Protein AF-A0A950AA45-F1 (afdb_monomer_lite)

Radius of gyration: 22.89 Å; chains: 1; bounding box: 59×58×63 Å

Secondary structure (DSSP, 8-state):
--------THHHHHHHHHHHHHHHHHHHHHHHHHHHHHHHHHHHHHHHHTSTTSHHHHHHHHHHHHHHHHHHHHHHHHHHHHHHTT-GGGGGSHHHHHHHHHHHSHHHHHHHHHHHHHHT-TTPPPPTT-SS---HHHHHHHHHHHHHHHHHHHH-SS--HHHHHHHHHHHH-TTSTTT-TTS-HHHHHHHHHHHHHTTSPPP--

Foldseek 3Di:
DDPPPPDDPPVVVVVVVVVVVVVVVVVVVVVVVVVVVVVVLVVCLVVQVVPPPCNVVSVVVVVVVVVVVVVVVVVVVLVVLLVCLLPPVCCPDPVNVVVLCVLLDLVNLLVLLVLLLVLLDLPDDDDPPPPFDFDSVLSVVCSVLSNVLSVLSNPQNRFRSNLSSLSCCCRPPCPHPRRDPPDDSVSVVVSSVVSVVRSPDDPDD

pLDDT: mean 82.9, std 11.13, range [56.88, 98.0]

Sequence (205 aa):
MSTSTSVPHSVHRGRSHRRAERRLALLTDWRTGALATATVMAGLLPFAIAWRVSYLIAIAASVVIAATLAGSTHVARHRRLATMALSPELVQLPDLAGECRRLQSARTRRGLAAGLRRTADPIQPGRRFDACPILADRVAPIRHELLDLANALERTQAPDPASVALIRELLTSGTSPLYNPNLPADDLHTSLARARAGMTPQPTS

Structure (mmCIF, N/CA/C/O backbone):
data_AF-A0A950AA45-F1
#
_entry.id   AF-A0A950AA45-F1
#
loop_
_atom_site.group_PDB
_atom_site.id
_atom_site.type_symbol
_atom_site.label_atom_id
_atom_site.label_alt_id
_atom_site.label_comp_id
_atom_site.label_asym_id
_atom_site.label_entity_id
_atom_site.label_seq_id
_atom_site.pdbx_PDB_ins_code
_atom_site.Cartn_x
_atom_site.Cartn_y
_atom_site.Cartn_z
_atom_site.occupancy
_atom_site.B_iso_or_equiv
_atom_site.auth_seq_id
_atom_site.auth_comp_id
_atom_site.auth_asym_id
_atom_site.auth_atom_id
_atom_site.pdbx_PDB_model_num
ATOM 1 N N . MET A 1 1 ? -27.460 -36.581 24.372 1.00 59.22 1 MET A N 1
ATOM 2 C CA . MET A 1 1 ? -26.033 -36.910 24.585 1.00 59.22 1 MET A CA 1
ATOM 3 C C . MET A 1 1 ? -25.296 -36.619 23.291 1.00 59.22 1 MET A C 1
ATOM 5 O O . MET A 1 1 ? -25.436 -37.385 22.351 1.00 59.22 1 MET A O 1
ATOM 9 N N . SER A 1 2 ? -24.600 -35.484 23.214 1.00 64.06 2 SER A N 1
ATOM 10 C CA . SER A 1 2 ? -23.849 -35.076 22.020 1.00 64.06 2 SER A CA 1
ATOM 11 C C . SER A 1 2 ? -22.363 -35.295 22.278 1.00 64.06 2 SER A C 1
ATOM 13 O O . SER A 1 2 ? -21.765 -34.621 23.113 1.00 64.06 2 SER A O 1
ATOM 15 N N . THR A 1 3 ? -21.777 -36.276 21.598 1.00 72.38 3 THR A N 1
ATOM 16 C CA . THR A 1 3 ? -20.344 -36.582 21.630 1.00 72.38 3 THR A CA 1
ATOM 17 C C . THR A 1 3 ? -19.568 -35.491 20.899 1.00 72.38 3 THR A C 1
ATOM 19 O O . THR A 1 3 ? -19.457 -35.489 19.673 1.00 72.38 3 THR A O 1
ATOM 22 N N . SER A 1 4 ? -19.046 -34.539 21.670 1.00 71.12 4 SER A N 1
ATOM 23 C CA . SER A 1 4 ? -18.143 -33.500 21.183 1.00 71.12 4 SER A CA 1
ATOM 24 C C . SER A 1 4 ? -16.815 -34.148 20.786 1.00 71.12 4 SER A C 1
ATOM 26 O O . SER A 1 4 ? -16.023 -34.567 21.630 1.00 71.12 4 SER A O 1
ATOM 28 N N . THR A 1 5 ? -16.609 -34.310 19.480 1.00 71.06 5 THR A N 1
ATOM 29 C CA . THR A 1 5 ? -15.410 -34.939 18.921 1.00 71.06 5 THR A CA 1
ATOM 30 C C . THR A 1 5 ? -14.308 -33.886 18.890 1.00 71.06 5 THR A C 1
ATOM 32 O O . THR A 1 5 ? -14.255 -33.046 17.995 1.00 71.06 5 THR A O 1
ATOM 35 N N . SER A 1 6 ? -13.464 -33.892 19.920 1.00 68.75 6 SER A N 1
ATOM 36 C CA . SER A 1 6 ? -12.273 -33.048 20.019 1.00 68.75 6 SER A CA 1
ATOM 37 C C . SER A 1 6 ? -11.307 -33.401 18.885 1.00 68.75 6 SER A C 1
ATOM 39 O O . SER A 1 6 ? -10.652 -34.443 18.903 1.00 68.75 6 SER A O 1
ATOM 41 N N . VAL A 1 7 ? -11.262 -32.557 17.852 1.00 72.06 7 VAL A N 1
ATOM 42 C CA . VAL A 1 7 ? -10.311 -32.704 16.748 1.00 72.06 7 VAL A CA 1
ATOM 43 C C . VAL A 1 7 ? -8.929 -32.265 17.254 1.00 72.06 7 VAL A C 1
ATOM 45 O O . VAL A 1 7 ? -8.781 -31.127 17.705 1.00 72.06 7 VAL A O 1
ATOM 48 N N . PRO A 1 8 ? -7.895 -33.121 17.186 1.00 67.06 8 PRO A N 1
ATOM 49 C CA . PRO A 1 8 ? -6.583 -32.818 17.748 1.00 67.06 8 PRO A CA 1
ATOM 50 C C . PRO A 1 8 ? -5.900 -31.664 16.994 1.00 67.06 8 PRO A C 1
ATOM 52 O O . PRO A 1 8 ? -5.435 -31.811 15.861 1.00 67.06 8 PRO A O 1
ATOM 55 N N . HIS A 1 9 ? -5.787 -30.508 17.656 1.00 64.25 9 HIS A N 1
ATOM 56 C CA . HIS A 1 9 ? -5.147 -29.288 17.139 1.00 64.25 9 HIS A CA 1
ATOM 57 C C . HIS A 1 9 ? -3.663 -29.450 16.747 1.00 64.25 9 HIS A C 1
ATOM 59 O O . HIS A 1 9 ? -3.117 -28.608 16.029 1.00 64.25 9 HIS A O 1
ATOM 65 N N . SER A 1 10 ? -2.999 -30.533 17.156 1.00 68.19 10 SER A N 1
ATOM 66 C CA . SER A 1 10 ? -1.591 -30.803 16.837 1.00 68.19 10 SER A CA 1
ATOM 67 C C . SER A 1 10 ? -1.346 -31.091 15.349 1.00 68.19 10 SER A C 1
ATOM 69 O O . SER A 1 10 ? -0.287 -30.749 14.821 1.00 68.19 10 SER A O 1
ATOM 71 N N . VAL A 1 11 ? -2.334 -31.640 14.632 1.00 70.56 11 VAL A N 1
ATOM 72 C CA . VAL A 1 11 ? -2.177 -32.023 13.216 1.00 70.56 11 VAL A CA 1
ATOM 73 C C . VAL A 1 11 ? -2.133 -30.801 12.287 1.00 70.56 11 VAL A C 1
ATOM 75 O O . VAL A 1 11 ? -1.523 -30.857 11.216 1.00 70.56 11 VAL A O 1
ATOM 78 N N . HIS A 1 12 ? -2.731 -29.670 12.682 1.00 67.50 12 HIS A N 1
ATOM 79 C CA . HIS A 1 12 ? -2.786 -28.479 11.828 1.00 67.50 12 HIS A CA 1
ATOM 80 C C . HIS A 1 12 ? -1.457 -27.702 11.803 1.00 67.50 12 HIS A C 1
ATOM 82 O O . HIS A 1 12 ? -1.014 -27.304 10.724 1.00 67.50 12 HIS A O 1
ATOM 88 N N . ARG A 1 13 ? -0.755 -27.595 12.945 1.00 70.62 13 ARG A N 1
ATOM 89 C CA . ARG A 1 13 ? 0.555 -26.910 13.038 1.00 70.62 13 ARG A CA 1
ATOM 90 C C . ARG A 1 13 ? 1.638 -27.560 12.174 1.00 70.62 13 ARG A C 1
ATOM 92 O O . ARG A 1 13 ? 2.435 -26.869 11.549 1.00 70.62 13 ARG A O 1
ATOM 99 N N . GLY A 1 14 ? 1.650 -28.891 12.075 1.00 75.75 14 GLY A N 1
ATOM 100 C CA . GLY A 1 14 ? 2.641 -29.592 11.249 1.00 75.75 14 GLY A CA 1
ATOM 101 C C . GLY A 1 14 ? 2.490 -29.317 9.747 1.00 75.75 14 GLY A C 1
ATOM 102 O O . GLY A 1 14 ? 3.471 -29.332 9.002 1.00 75.75 14 GLY A O 1
ATOM 103 N N . ARG A 1 15 ? 1.265 -29.039 9.276 1.00 78.88 15 ARG A N 1
ATOM 104 C CA . ARG A 1 15 ? 0.997 -28.775 7.853 1.00 78.88 15 ARG A CA 1
ATOM 105 C C . ARG A 1 15 ? 1.362 -27.351 7.442 1.00 78.88 15 ARG A C 1
ATOM 107 O O . ARG A 1 15 ? 1.808 -27.169 6.308 1.00 78.88 15 ARG A O 1
ATOM 114 N N . SER A 1 16 ? 1.182 -26.363 8.320 1.00 74.25 16 SER A N 1
ATOM 115 C CA . SER A 1 16 ? 1.551 -24.976 8.021 1.00 74.25 16 SER A CA 1
ATOM 116 C C . SER A 1 16 ? 3.068 -24.797 7.976 1.00 74.25 16 SER A C 1
ATOM 118 O O . SER A 1 16 ? 3.582 -24.234 7.007 1.00 74.25 16 SER A O 1
ATOM 120 N N . HIS A 1 17 ? 3.797 -25.428 8.903 1.00 75.81 17 HIS A N 1
ATOM 121 C CA . HIS A 1 17 ? 5.259 -25.406 8.903 1.00 75.81 17 HIS A CA 1
ATOM 122 C C . HIS A 1 17 ? 5.861 -26.006 7.619 1.00 75.81 17 HIS A C 1
ATOM 124 O O . HIS A 1 17 ? 6.614 -25.334 6.917 1.00 75.81 17 HIS A O 1
ATOM 130 N N . ARG A 1 18 ? 5.414 -27.203 7.203 1.00 78.69 18 ARG A N 1
ATOM 131 C CA . ARG A 1 18 ? 5.871 -27.832 5.944 1.00 78.69 18 ARG A CA 1
ATOM 132 C C . ARG A 1 18 ? 5.531 -27.009 4.694 1.00 78.69 18 ARG A C 1
ATOM 134 O O . ARG A 1 18 ? 6.249 -27.068 3.697 1.00 78.69 18 ARG A O 1
ATOM 141 N N . ARG A 1 19 ? 4.427 -26.248 4.702 1.00 78.38 19 ARG A N 1
ATOM 142 C CA . ARG A 1 19 ? 4.083 -25.329 3.598 1.00 78.38 19 ARG A CA 1
ATOM 143 C C . ARG A 1 19 ? 4.994 -24.102 3.578 1.00 78.38 19 ARG A C 1
ATOM 145 O O . ARG A 1 19 ? 5.358 -23.662 2.487 1.00 78.38 19 ARG A O 1
ATOM 152 N N . ALA A 1 20 ? 5.361 -23.569 4.741 1.00 73.19 20 ALA A N 1
ATOM 153 C CA . ALA A 1 20 ? 6.312 -22.467 4.852 1.00 73.19 20 ALA A CA 1
ATOM 154 C C . ALA A 1 20 ? 7.711 -22.888 4.371 1.00 73.19 20 ALA A C 1
ATOM 156 O O . ALA A 1 20 ? 8.299 -22.191 3.546 1.00 73.19 20 ALA A O 1
ATOM 157 N N . GLU A 1 21 ? 8.185 -24.071 4.775 1.00 79.25 21 GLU A N 1
ATOM 158 C CA . GLU A 1 21 ? 9.461 -24.643 4.317 1.00 79.25 21 GLU A CA 1
ATOM 159 C C . GLU A 1 21 ? 9.490 -24.848 2.799 1.00 79.25 21 GLU A C 1
ATOM 161 O O . GLU A 1 21 ? 10.420 -24.400 2.133 1.00 79.25 21 GLU A O 1
ATOM 166 N N . ARG A 1 22 ? 8.434 -25.433 2.211 1.00 78.62 22 ARG A N 1
ATOM 167 C CA . ARG A 1 22 ? 8.338 -25.586 0.746 1.00 78.62 22 ARG A CA 1
ATOM 168 C C . ARG A 1 22 ? 8.353 -24.246 0.015 1.00 78.62 22 ARG A C 1
ATOM 170 O O . ARG A 1 22 ? 8.943 -24.140 -1.055 1.00 78.62 22 ARG A O 1
ATOM 177 N N . ARG A 1 23 ? 7.720 -23.209 0.573 1.00 75.00 23 ARG A N 1
ATOM 178 C CA . ARG A 1 23 ? 7.757 -21.859 -0.012 1.00 75.00 23 ARG A CA 1
ATOM 179 C C . ARG A 1 23 ? 9.146 -21.227 0.089 1.00 75.00 23 ARG A C 1
ATOM 181 O O . ARG A 1 23 ? 9.557 -20.565 -0.858 1.00 75.00 23 ARG A O 1
ATOM 188 N N . LEU A 1 24 ? 9.871 -21.448 1.186 1.00 75.38 24 LEU A N 1
ATOM 189 C CA . LEU A 1 24 ? 11.263 -21.008 1.334 1.00 75.38 24 LEU A CA 1
ATOM 190 C C . LEU A 1 24 ? 12.205 -21.739 0.366 1.00 75.38 24 LEU A C 1
ATOM 192 O O . LEU A 1 24 ? 13.051 -21.089 -0.251 1.00 75.38 24 LEU A O 1
ATOM 196 N N . ALA A 1 25 ? 12.008 -23.044 0.161 1.00 75.44 25 ALA A N 1
ATOM 197 C CA . ALA A 1 25 ? 12.748 -23.833 -0.826 1.00 75.44 25 ALA A CA 1
ATOM 198 C C . ALA A 1 25 ? 12.525 -23.307 -2.259 1.00 75.44 25 ALA A C 1
ATOM 200 O O . ALA A 1 25 ? 13.474 -23.034 -2.984 1.0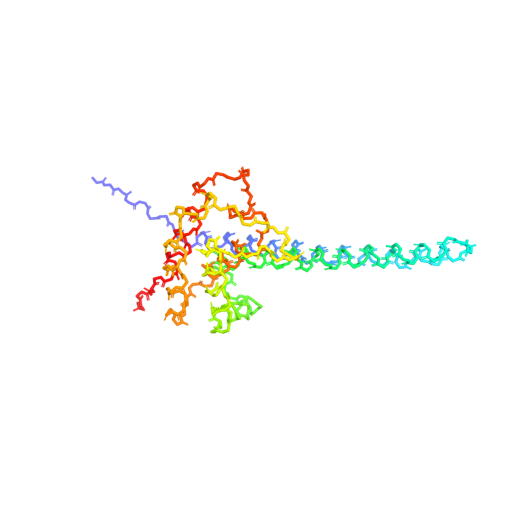0 75.44 25 ALA A O 1
ATOM 201 N N . LEU A 1 26 ? 11.274 -23.018 -2.637 1.00 73.62 26 LEU A N 1
ATOM 202 C CA . LEU A 1 26 ? 10.969 -22.435 -3.952 1.00 73.62 26 LEU A CA 1
ATOM 203 C C . LEU A 1 26 ? 11.589 -21.041 -4.156 1.00 73.62 26 LEU A C 1
ATOM 205 O O . LEU A 1 26 ? 11.944 -20.671 -5.273 1.00 73.62 26 LEU A O 1
ATOM 209 N N . LEU A 1 27 ? 11.721 -20.240 -3.094 1.00 70.69 27 LEU A N 1
ATOM 210 C CA . LEU A 1 27 ? 12.366 -18.923 -3.170 1.00 70.69 27 LEU A CA 1
ATOM 211 C C . LEU A 1 27 ? 13.886 -19.017 -3.313 1.00 70.69 27 LEU A C 1
ATOM 213 O O . LEU A 1 27 ? 14.491 -18.151 -3.947 1.00 70.69 27 LEU A O 1
ATOM 217 N N . THR A 1 28 ? 14.498 -20.035 -2.711 1.00 73.50 28 THR A N 1
ATOM 218 C CA . THR A 1 28 ? 15.939 -20.281 -2.828 1.00 73.50 28 THR A CA 1
ATOM 219 C C . THR A 1 28 ? 16.287 -20.830 -4.209 1.00 73.50 28 THR A C 1
ATOM 221 O O . THR A 1 28 ? 17.196 -20.284 -4.836 1.00 73.50 28 THR A O 1
ATOM 224 N N . ASP A 1 29 ? 15.482 -21.750 -4.749 1.00 75.56 29 ASP A N 1
ATOM 225 C CA . ASP A 1 29 ? 15.606 -22.237 -6.134 1.00 75.56 29 ASP A CA 1
ATOM 226 C C . ASP A 1 29 ? 15.441 -21.126 -7.180 1.00 75.56 29 ASP A C 1
ATOM 228 O O . ASP A 1 29 ? 16.102 -21.105 -8.219 1.00 75.56 29 ASP A O 1
ATOM 232 N N . TRP A 1 30 ? 14.591 -20.135 -6.910 1.00 74.69 30 TRP A N 1
ATOM 233 C CA . TRP A 1 30 ? 14.436 -19.015 -7.836 1.00 74.69 30 TRP A CA 1
ATOM 234 C C . TRP A 1 30 ? 15.660 -18.080 -7.844 1.00 74.69 30 TRP A C 1
ATOM 236 O O . TRP A 1 30 ? 15.994 -17.507 -8.883 1.00 74.69 30 TRP A O 1
ATOM 246 N N . ARG A 1 31 ? 16.380 -17.944 -6.716 1.00 69.31 31 ARG A N 1
ATOM 247 C CA . ARG A 1 31 ? 17.642 -17.174 -6.663 1.00 69.31 31 ARG A CA 1
ATOM 248 C C . ARG A 1 31 ? 18.771 -17.878 -7.411 1.00 69.31 31 ARG A C 1
ATOM 250 O O . ARG A 1 31 ? 19.542 -17.196 -8.083 1.00 69.31 31 ARG A O 1
ATOM 257 N N . THR A 1 32 ? 18.869 -19.203 -7.316 1.00 74.31 32 THR A N 1
ATOM 258 C CA . THR A 1 32 ? 19.865 -19.979 -8.073 1.00 74.31 32 THR A CA 1
ATOM 259 C C . THR A 1 32 ? 19.559 -19.955 -9.568 1.00 74.31 32 THR A C 1
ATOM 261 O O . THR A 1 32 ? 20.471 -19.725 -10.360 1.00 74.31 32 THR A O 1
ATOM 264 N N . GLY A 1 33 ? 18.281 -20.045 -9.954 1.00 70.75 33 GLY A N 1
ATOM 265 C CA . GLY A 1 33 ? 17.844 -19.851 -11.340 1.00 70.75 33 GLY A CA 1
ATOM 266 C C . GLY A 1 33 ? 18.225 -18.477 -11.906 1.00 70.75 33 GLY A C 1
ATOM 267 O O . GLY A 1 33 ? 18.801 -18.397 -12.988 1.00 70.75 33 GLY A O 1
ATOM 268 N N . ALA A 1 34 ? 17.994 -17.397 -11.147 1.00 71.12 34 ALA A N 1
ATOM 269 C CA . ALA A 1 34 ? 18.352 -16.039 -11.567 1.00 71.12 34 ALA A CA 1
ATOM 270 C C . ALA A 1 34 ? 19.873 -15.853 -11.755 1.00 71.12 34 ALA A C 1
ATOM 272 O O . ALA A 1 34 ? 20.302 -15.248 -12.743 1.00 71.12 34 ALA A O 1
ATOM 273 N N . LEU A 1 35 ? 20.688 -16.411 -10.849 1.00 74.69 35 LEU A N 1
ATOM 274 C CA . LEU A 1 35 ? 22.151 -16.397 -10.962 1.00 74.69 35 LEU A CA 1
ATOM 275 C C . LEU A 1 35 ? 22.635 -17.200 -12.173 1.00 74.69 35 LEU A C 1
ATOM 277 O O . LEU A 1 35 ? 23.514 -16.732 -12.895 1.00 74.69 35 LEU A O 1
ATOM 281 N N . ALA A 1 36 ? 22.027 -18.353 -12.455 1.00 73.88 36 ALA A N 1
ATOM 282 C CA . ALA A 1 36 ? 22.345 -19.137 -13.644 1.00 73.88 36 ALA A CA 1
ATOM 283 C C . ALA A 1 36 ? 22.108 -18.322 -14.929 1.00 73.88 36 ALA A C 1
ATOM 285 O O . ALA A 1 36 ? 23.019 -18.197 -15.747 1.00 73.88 36 ALA A O 1
ATOM 286 N N . THR A 1 37 ? 20.951 -17.662 -15.070 1.00 74.94 37 THR A N 1
ATOM 287 C CA . THR A 1 37 ? 20.679 -16.778 -16.223 1.00 74.94 37 THR A CA 1
ATOM 288 C C . THR A 1 37 ? 21.641 -15.596 -16.322 1.00 74.94 37 THR A C 1
ATOM 290 O O . THR A 1 37 ? 22.072 -15.264 -17.423 1.00 74.94 37 THR A O 1
ATOM 293 N N . ALA A 1 38 ? 22.028 -14.980 -15.201 1.00 78.06 38 ALA A N 1
ATOM 294 C CA . ALA A 1 38 ? 23.009 -13.894 -15.206 1.00 78.06 38 ALA A CA 1
ATOM 295 C C . ALA A 1 38 ? 24.390 -14.372 -15.681 1.00 78.06 38 ALA A C 1
ATOM 297 O O . ALA A 1 38 ? 25.063 -13.674 -16.437 1.00 78.06 38 ALA A O 1
ATOM 298 N N . THR A 1 39 ? 24.777 -15.592 -15.300 1.00 76.44 39 THR A N 1
ATOM 299 C CA . THR A 1 39 ? 26.048 -16.210 -15.701 1.00 76.44 39 THR A CA 1
ATOM 300 C C . THR A 1 39 ? 26.055 -16.535 -17.198 1.00 76.44 39 THR A C 1
ATOM 302 O O . THR A 1 39 ? 27.028 -16.239 -17.888 1.00 76.44 39 THR A O 1
ATOM 305 N N . VAL A 1 40 ? 24.942 -17.057 -17.729 1.00 77.06 40 VAL A N 1
ATOM 306 C CA . VAL A 1 40 ? 24.772 -17.307 -19.172 1.00 77.06 40 VAL A CA 1
ATOM 307 C C . VAL A 1 40 ? 24.832 -16.000 -19.970 1.00 77.06 40 VAL A C 1
ATOM 309 O O . VAL A 1 40 ? 25.540 -15.927 -20.971 1.00 77.06 40 VAL A O 1
ATOM 312 N N . MET A 1 41 ? 24.158 -14.940 -19.513 1.00 75.50 41 MET A N 1
ATOM 313 C CA . MET A 1 41 ? 24.187 -13.637 -20.194 1.00 75.50 41 MET A CA 1
ATOM 314 C C . MET A 1 41 ? 25.580 -12.995 -20.158 1.00 75.50 41 MET A C 1
ATOM 316 O O . MET A 1 41 ? 26.017 -12.427 -21.157 1.00 75.50 41 MET A O 1
ATOM 320 N N . ALA A 1 42 ? 26.312 -13.140 -19.049 1.00 77.81 42 ALA A N 1
ATOM 321 C CA . ALA A 1 42 ? 27.705 -12.704 -18.957 1.00 77.81 42 ALA A CA 1
ATOM 322 C C . ALA A 1 42 ? 28.626 -13.488 -19.914 1.00 77.81 42 ALA A C 1
ATOM 324 O O . ALA A 1 42 ? 29.536 -12.905 -20.501 1.00 77.81 42 ALA A O 1
ATOM 325 N N . GLY A 1 43 ? 28.356 -14.781 -20.131 1.00 73.81 43 GLY A N 1
ATOM 326 C CA . GLY A 1 43 ? 29.081 -15.618 -21.093 1.00 73.81 43 GLY A CA 1
ATOM 327 C C . GLY A 1 43 ? 28.816 -15.275 -22.564 1.00 73.81 43 GLY A C 1
ATOM 328 O O . GLY A 1 43 ? 29.672 -15.529 -23.407 1.00 73.81 43 GLY A O 1
ATOM 329 N N . LEU A 1 44 ? 27.672 -14.660 -22.885 1.00 70.81 44 LEU A N 1
ATOM 330 C CA . LEU A 1 44 ? 27.328 -14.222 -24.248 1.00 70.81 44 LEU A CA 1
ATOM 331 C C . LEU A 1 44 ? 27.935 -12.860 -24.624 1.00 70.81 44 LEU A C 1
ATOM 333 O O . LEU A 1 44 ? 28.073 -12.555 -25.810 1.00 70.81 44 LEU A O 1
ATOM 337 N N . LEU A 1 45 ? 28.345 -12.060 -23.633 1.00 65.25 45 LEU A N 1
ATOM 338 C CA . LEU A 1 45 ? 28.998 -10.762 -23.826 1.00 65.25 45 LEU A CA 1
ATOM 339 C C . LEU A 1 45 ? 30.202 -10.807 -24.798 1.00 65.25 45 LEU A C 1
ATOM 341 O O . LEU A 1 45 ? 30.247 -9.966 -25.695 1.00 65.25 45 LEU A O 1
ATOM 345 N N . PRO A 1 46 ? 31.142 -11.776 -24.712 1.00 64.31 46 PRO A N 1
ATOM 346 C CA . PRO A 1 46 ? 32.267 -11.865 -25.646 1.00 64.31 46 PRO A CA 1
ATOM 347 C C . PRO A 1 46 ? 31.877 -12.199 -27.092 1.00 64.31 46 PRO A C 1
ATOM 349 O O . PRO A 1 46 ? 32.588 -11.799 -28.010 1.00 64.31 46 PRO A O 1
ATOM 352 N N . PHE A 1 47 ? 30.737 -12.854 -27.332 1.00 62.59 47 PHE A N 1
ATOM 353 C CA . PHE A 1 47 ? 30.265 -13.140 -28.695 1.00 62.59 47 PHE A CA 1
ATOM 354 C C . PHE A 1 47 ? 29.767 -11.867 -29.406 1.00 62.59 47 PHE A C 1
ATOM 356 O O . PHE A 1 47 ? 29.920 -11.719 -30.616 1.00 62.59 47 PHE A O 1
ATOM 363 N N . ALA A 1 48 ? 29.260 -10.892 -28.644 1.00 59.72 48 ALA A N 1
ATOM 364 C CA . ALA A 1 48 ? 28.879 -9.576 -29.156 1.00 59.72 48 ALA A CA 1
ATOM 365 C C . ALA A 1 48 ? 30.090 -8.670 -29.477 1.00 59.72 48 ALA A C 1
ATOM 367 O O . ALA A 1 48 ? 29.971 -7.758 -30.296 1.00 59.72 48 ALA A O 1
ATOM 368 N N . ILE A 1 49 ? 31.266 -8.932 -28.883 1.00 56.88 49 ILE A N 1
ATOM 369 C CA . ILE A 1 49 ? 32.514 -8.170 -29.113 1.00 56.88 49 ILE A CA 1
ATOM 370 C C . ILE A 1 49 ? 33.034 -8.350 -30.551 1.00 56.88 49 ILE A C 1
ATOM 372 O O . ILE A 1 49 ? 33.704 -7.463 -31.082 1.00 56.88 49 ILE A O 1
ATOM 376 N N . ALA A 1 50 ? 32.680 -9.449 -31.223 1.00 65.69 50 ALA A N 1
ATOM 377 C CA . ALA A 1 50 ? 33.106 -9.721 -32.594 1.00 65.69 50 ALA A CA 1
ATOM 378 C C . ALA A 1 50 ? 32.487 -8.774 -33.655 1.00 65.69 50 ALA A C 1
ATOM 380 O O . ALA A 1 50 ? 33.020 -8.689 -34.759 1.00 65.69 50 ALA A O 1
ATOM 381 N N . TRP A 1 51 ? 31.420 -8.014 -33.343 1.00 66.81 51 TRP A N 1
ATOM 382 C CA . TRP A 1 51 ? 30.712 -7.138 -34.301 1.00 66.81 51 TRP A CA 1
ATOM 383 C C . TRP A 1 51 ? 30.704 -5.657 -33.848 1.00 66.81 51 TRP A C 1
ATOM 385 O O . TRP A 1 51 ? 29.871 -5.215 -33.057 1.00 66.81 51 TRP A O 1
ATOM 395 N N . ARG A 1 52 ? 31.655 -4.859 -34.360 1.00 65.81 52 ARG A N 1
ATOM 396 C CA . ARG A 1 52 ? 32.094 -3.560 -33.789 1.00 65.81 52 ARG A CA 1
ATOM 397 C C . ARG A 1 52 ? 31.070 -2.412 -33.691 1.00 65.81 52 ARG A C 1
ATOM 399 O O . ARG A 1 52 ? 31.272 -1.537 -32.856 1.00 65.81 52 ARG A O 1
ATOM 406 N N . VAL A 1 53 ? 29.994 -2.376 -34.481 1.00 61.75 53 VAL A N 1
ATOM 407 C CA . VAL A 1 53 ? 28.989 -1.281 -34.414 1.00 61.75 53 VAL A CA 1
ATOM 408 C C . VAL A 1 53 ? 27.817 -1.627 -33.479 1.00 61.75 53 VAL A C 1
ATOM 410 O O . VAL A 1 53 ? 27.192 -0.742 -32.901 1.00 61.75 53 VAL A O 1
ATOM 413 N N . SER A 1 54 ? 27.591 -2.915 -33.214 1.00 63.44 54 SER A N 1
ATOM 414 C CA . SER A 1 54 ? 26.531 -3.405 -32.321 1.00 63.44 54 SER A CA 1
ATOM 415 C C . SER A 1 54 ? 26.909 -3.362 -30.832 1.00 63.44 54 SER A C 1
ATOM 417 O O . SER A 1 54 ? 26.063 -3.604 -29.974 1.00 63.44 54 SER A O 1
ATOM 419 N N . TYR A 1 55 ? 28.164 -3.038 -30.504 1.00 71.62 55 TYR A N 1
ATOM 420 C CA . TYR A 1 55 ? 28.719 -3.165 -29.151 1.00 71.62 55 TYR A CA 1
ATOM 421 C C . TYR A 1 55 ? 28.119 -2.179 -28.138 1.00 71.62 55 TYR A C 1
ATOM 423 O O . TYR A 1 55 ? 27.678 -2.589 -27.065 1.00 71.62 55 TYR A O 1
ATOM 431 N N . LEU A 1 56 ? 28.045 -0.885 -28.475 1.00 76.50 56 LEU A N 1
ATOM 432 C CA . LEU A 1 56 ? 27.497 0.121 -27.553 1.00 76.50 56 LEU A CA 1
ATOM 433 C C . LEU A 1 56 ? 25.997 -0.085 -27.313 1.00 76.50 56 LEU A C 1
ATOM 435 O O . LEU A 1 56 ? 25.529 0.071 -26.187 1.00 76.50 56 LEU A O 1
ATOM 439 N N . ILE A 1 57 ? 25.261 -0.502 -28.349 1.00 77.62 57 ILE A N 1
ATOM 440 C CA . ILE A 1 57 ? 23.830 -0.813 -28.247 1.00 77.62 57 ILE A CA 1
ATOM 441 C C . ILE A 1 57 ? 23.624 -2.062 -27.381 1.00 77.62 57 ILE A C 1
ATOM 443 O O . ILE A 1 57 ? 22.766 -2.049 -26.501 1.00 77.62 57 ILE A O 1
ATOM 447 N N . ALA A 1 58 ? 24.433 -3.110 -27.564 1.00 77.81 58 ALA A N 1
ATOM 448 C CA . ALA A 1 58 ? 24.349 -4.328 -26.759 1.00 77.81 58 ALA A CA 1
ATOM 449 C C . ALA A 1 58 ? 24.678 -4.074 -25.275 1.00 77.81 58 ALA A C 1
ATOM 451 O O . ALA A 1 58 ? 23.967 -4.561 -24.392 1.00 77.81 58 ALA A O 1
ATOM 452 N N . ILE A 1 59 ? 25.703 -3.267 -24.978 1.00 81.62 59 ILE A N 1
ATOM 453 C CA . ILE A 1 59 ? 26.028 -2.879 -23.597 1.00 81.62 59 ILE A CA 1
ATOM 454 C C . ILE A 1 59 ? 24.901 -2.058 -22.983 1.00 81.62 59 ILE A C 1
ATOM 456 O O . ILE A 1 59 ? 24.425 -2.401 -21.904 1.00 81.62 59 ILE A O 1
ATOM 460 N N . ALA A 1 60 ? 24.426 -1.016 -23.667 1.00 79.56 60 ALA A N 1
ATOM 461 C CA . ALA A 1 60 ? 23.328 -0.205 -23.154 1.00 79.56 60 ALA A CA 1
ATOM 462 C C . ALA A 1 60 ? 22.074 -1.060 -22.892 1.00 79.56 60 ALA A C 1
ATOM 464 O O . ALA A 1 60 ? 21.489 -0.981 -21.812 1.00 79.56 60 ALA A O 1
ATOM 465 N N . ALA A 1 61 ? 21.711 -1.942 -23.829 1.00 81.94 61 ALA A N 1
ATOM 466 C CA . ALA A 1 61 ? 20.572 -2.844 -23.685 1.00 81.94 61 ALA A CA 1
ATOM 467 C C . ALA A 1 61 ? 20.743 -3.812 -22.502 1.00 81.94 61 ALA A C 1
ATOM 469 O O . ALA A 1 61 ? 19.835 -3.939 -21.683 1.00 81.94 61 ALA A O 1
ATOM 470 N N . SER A 1 62 ? 21.905 -4.460 -22.364 1.00 83.12 62 SER A N 1
ATOM 471 C CA . SER A 1 62 ? 22.175 -5.383 -21.249 1.00 83.12 62 SER A CA 1
ATOM 472 C C . SER A 1 62 ? 22.151 -4.695 -19.885 1.00 83.12 62 SER A C 1
ATOM 474 O O . SER A 1 62 ? 21.582 -5.247 -18.944 1.00 83.12 62 SER A O 1
ATOM 476 N N . VAL A 1 63 ? 22.679 -3.472 -19.773 1.00 84.31 63 VAL A N 1
ATOM 477 C CA . VAL A 1 63 ? 22.621 -2.680 -18.534 1.00 84.31 63 VAL A CA 1
ATOM 478 C C . VAL A 1 63 ? 21.176 -2.324 -18.189 1.00 84.31 63 VAL A C 1
ATOM 480 O O . VAL A 1 63 ? 20.767 -2.484 -17.039 1.00 84.31 63 VAL A O 1
ATOM 483 N N . VAL A 1 64 ? 20.375 -1.905 -19.172 1.00 79.69 64 VAL A N 1
ATOM 484 C CA . VAL A 1 64 ? 18.946 -1.611 -18.971 1.00 79.69 64 VAL A CA 1
ATOM 485 C C . VAL A 1 64 ? 18.181 -2.869 -18.545 1.00 79.69 64 VAL A C 1
ATOM 487 O O . VAL A 1 64 ? 17.398 -2.824 -17.594 1.00 79.69 64 VAL A O 1
ATOM 490 N N . ILE A 1 65 ? 18.434 -4.013 -19.183 1.00 85.00 65 ILE A N 1
ATOM 491 C CA . ILE A 1 65 ? 17.815 -5.299 -18.828 1.00 85.00 65 ILE A CA 1
ATOM 492 C C . ILE A 1 65 ? 18.223 -5.727 -17.409 1.00 85.00 65 ILE A C 1
ATOM 494 O O . ILE A 1 65 ? 17.374 -6.103 -16.602 1.00 85.00 65 ILE A O 1
ATOM 498 N N . ALA A 1 66 ? 19.504 -5.613 -17.055 1.00 83.25 66 ALA A N 1
ATOM 499 C CA . ALA A 1 66 ? 19.987 -5.941 -15.718 1.00 83.25 66 ALA A CA 1
ATOM 500 C C . ALA A 1 66 ? 19.375 -5.023 -14.647 1.00 83.25 66 ALA A C 1
ATOM 502 O O . ALA A 1 66 ? 18.916 -5.506 -13.612 1.00 83.25 66 ALA A O 1
ATOM 503 N N . ALA A 1 67 ? 19.303 -3.714 -14.905 1.00 75.69 67 ALA A N 1
ATOM 504 C CA . ALA A 1 67 ? 18.711 -2.743 -13.989 1.00 75.69 67 ALA A CA 1
ATOM 505 C C . ALA A 1 67 ? 17.202 -2.967 -13.803 1.00 75.69 67 ALA A C 1
ATOM 507 O O . ALA A 1 67 ? 16.700 -2.903 -12.680 1.00 75.69 67 ALA A O 1
ATOM 508 N N . THR A 1 68 ? 16.475 -3.286 -14.876 1.00 77.81 68 THR A N 1
ATOM 509 C CA . THR A 1 68 ? 15.036 -3.596 -14.809 1.00 77.81 68 THR A CA 1
ATOM 510 C C . THR A 1 68 ? 14.762 -4.914 -14.081 1.00 77.81 68 THR A C 1
ATOM 512 O O . THR A 1 68 ? 13.837 -4.984 -13.268 1.00 77.81 68 THR A O 1
ATOM 515 N N . LEU A 1 69 ? 15.591 -5.945 -14.268 1.00 83.44 69 LEU A N 1
ATOM 516 C CA . LEU A 1 69 ? 15.518 -7.196 -13.502 1.00 83.44 69 LEU A CA 1
ATOM 517 C C . LEU A 1 69 ? 15.864 -6.989 -12.021 1.00 83.44 69 LEU A C 1
ATOM 519 O O . LEU A 1 69 ? 15.129 -7.434 -11.138 1.00 83.44 69 LEU A O 1
ATOM 523 N N . ALA A 1 70 ? 16.938 -6.264 -11.715 1.00 78.62 70 ALA A N 1
ATOM 524 C CA . ALA A 1 70 ? 17.311 -5.945 -10.338 1.00 78.62 70 ALA A CA 1
ATOM 525 C C . ALA A 1 70 ? 16.218 -5.113 -9.641 1.00 78.62 70 ALA A C 1
ATOM 527 O O . ALA A 1 70 ? 15.813 -5.418 -8.519 1.00 78.62 70 ALA A O 1
ATOM 528 N N . GLY A 1 71 ? 15.671 -4.112 -10.335 1.00 74.25 71 GLY A N 1
ATOM 529 C CA . GLY A 1 71 ? 14.565 -3.296 -9.841 1.00 74.25 71 GLY A CA 1
ATOM 530 C C . GLY A 1 71 ? 13.294 -4.113 -9.611 1.00 74.25 71 GLY A C 1
ATOM 531 O O . GLY A 1 71 ? 12.709 -4.062 -8.529 1.00 74.25 71 GLY A O 1
ATOM 532 N N . SER A 1 72 ? 12.885 -4.926 -10.587 1.00 76.44 72 SER A N 1
ATOM 533 C CA . SER A 1 72 ? 11.672 -5.747 -10.480 1.00 76.44 72 SER A CA 1
ATOM 534 C C . SER A 1 72 ? 11.781 -6.815 -9.393 1.00 76.44 72 SER A C 1
ATOM 536 O O . SER A 1 72 ? 1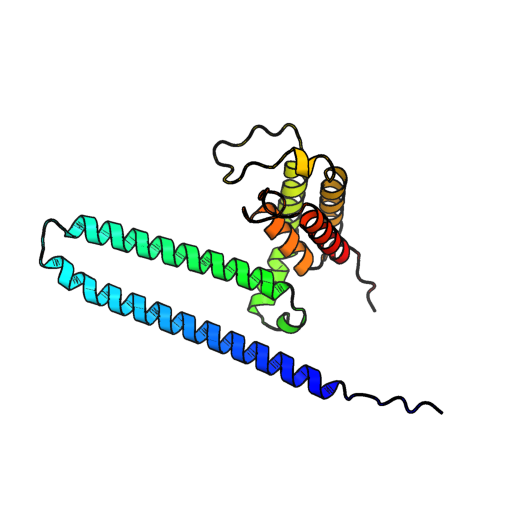0.831 -6.997 -8.633 1.00 76.44 72 SER A O 1
ATOM 538 N N . THR A 1 73 ? 12.936 -7.468 -9.235 1.00 79.88 73 THR A N 1
ATOM 539 C CA . THR A 1 73 ? 13.163 -8.435 -8.148 1.00 79.88 73 THR A CA 1
ATOM 540 C C . THR A 1 73 ? 13.166 -7.763 -6.781 1.00 79.88 73 THR A C 1
ATOM 542 O O . THR A 1 73 ? 12.607 -8.313 -5.828 1.00 79.88 73 THR A O 1
ATOM 545 N N . HIS A 1 74 ? 13.716 -6.552 -6.676 1.00 75.25 74 HIS A N 1
ATOM 546 C CA . HIS A 1 74 ? 13.681 -5.783 -5.439 1.00 75.25 74 HIS A CA 1
ATOM 547 C C . HIS A 1 74 ? 12.246 -5.389 -5.053 1.00 75.25 74 HIS A C 1
ATOM 549 O O . HIS A 1 74 ? 11.836 -5.599 -3.907 1.00 75.25 74 HIS A O 1
ATOM 555 N N . VAL A 1 75 ? 11.448 -4.918 -6.017 1.00 74.06 75 VAL A N 1
ATOM 556 C CA . VAL A 1 75 ? 10.027 -4.585 -5.818 1.00 74.06 75 VAL A CA 1
ATOM 557 C C . VAL A 1 75 ? 9.202 -5.834 -5.498 1.00 74.06 75 VAL A C 1
ATOM 559 O O . VAL A 1 75 ? 8.415 -5.827 -4.550 1.00 74.06 75 VAL A O 1
ATOM 562 N N . ALA A 1 76 ? 9.405 -6.934 -6.227 1.00 75.75 76 ALA A N 1
ATOM 563 C CA . ALA A 1 76 ? 8.710 -8.198 -5.994 1.00 75.75 76 ALA A CA 1
ATOM 564 C C . ALA A 1 76 ? 9.036 -8.777 -4.612 1.00 75.75 76 ALA A C 1
ATOM 566 O O . ALA A 1 76 ? 8.139 -9.263 -3.920 1.00 75.75 76 ALA A O 1
ATOM 567 N N . ARG A 1 77 ? 10.298 -8.676 -4.171 1.00 77.19 77 ARG A N 1
ATOM 568 C CA . ARG A 1 77 ? 10.713 -9.053 -2.815 1.00 77.19 77 ARG A CA 1
ATOM 569 C C . ARG A 1 77 ? 10.000 -8.198 -1.775 1.00 77.19 77 ARG A C 1
ATOM 571 O O . ARG A 1 77 ? 9.464 -8.755 -0.824 1.00 77.19 77 ARG A O 1
ATOM 578 N N . HIS A 1 78 ? 9.948 -6.881 -1.961 1.00 73.31 78 HIS A N 1
ATOM 579 C CA . HIS A 1 78 ? 9.241 -5.995 -1.036 1.00 73.31 78 HIS A CA 1
ATOM 580 C C . HIS A 1 78 ? 7.748 -6.307 -0.945 1.00 73.31 78 HIS A C 1
ATOM 582 O O . HIS A 1 78 ? 7.223 -6.384 0.164 1.00 73.31 78 HIS A O 1
ATOM 588 N N . ARG A 1 79 ? 7.087 -6.559 -2.081 1.00 75.81 79 ARG A N 1
ATOM 589 C CA . ARG A 1 79 ? 5.677 -6.973 -2.105 1.00 75.81 79 ARG A CA 1
ATOM 590 C C . ARG A 1 79 ? 5.472 -8.300 -1.382 1.00 75.81 79 ARG A C 1
ATOM 592 O O . ARG A 1 79 ? 4.633 -8.378 -0.497 1.00 75.81 79 ARG A O 1
ATOM 599 N N . ARG A 1 80 ? 6.290 -9.317 -1.676 1.00 75.56 80 ARG A N 1
ATOM 600 C CA . ARG A 1 80 ? 6.190 -10.631 -1.016 1.00 75.56 80 ARG A CA 1
ATOM 601 C C . ARG A 1 80 ? 6.436 -10.554 0.487 1.00 75.56 80 ARG A C 1
ATOM 603 O O . ARG A 1 80 ? 5.714 -11.203 1.232 1.00 75.56 80 ARG A O 1
ATOM 610 N N . LEU A 1 81 ? 7.411 -9.761 0.932 1.00 72.12 81 LEU A N 1
ATOM 611 C CA . LEU A 1 81 ? 7.673 -9.558 2.359 1.00 72.12 81 LEU A CA 1
ATOM 612 C C . LEU A 1 81 ? 6.509 -8.841 3.048 1.00 72.12 81 LEU A C 1
ATOM 614 O O . LEU A 1 81 ? 6.130 -9.246 4.140 1.00 72.12 81 LEU A O 1
ATOM 618 N N . ALA A 1 82 ? 5.902 -7.842 2.399 1.00 70.56 82 ALA A N 1
ATOM 619 C CA . ALA A 1 82 ? 4.709 -7.179 2.920 1.00 70.56 82 ALA A CA 1
ATOM 620 C C . ALA A 1 82 ? 3.532 -8.159 3.049 1.00 70.56 82 ALA A C 1
ATOM 622 O O . ALA A 1 82 ? 2.895 -8.209 4.096 1.00 70.56 82 ALA A O 1
ATOM 623 N N . THR A 1 83 ? 3.303 -9.013 2.045 1.00 73.50 83 THR A N 1
ATOM 624 C CA . THR A 1 83 ? 2.259 -10.047 2.111 1.00 73.50 83 THR A CA 1
ATOM 625 C C . THR A 1 83 ? 2.561 -11.110 3.174 1.00 73.50 83 THR A C 1
ATOM 627 O O . THR A 1 83 ? 1.652 -11.600 3.834 1.00 73.50 83 THR A O 1
ATOM 630 N N . MET A 1 84 ? 3.831 -11.479 3.367 1.00 73.81 84 MET A N 1
ATOM 631 C CA . MET A 1 84 ? 4.242 -12.461 4.380 1.00 73.81 84 MET A CA 1
ATOM 632 C C . MET A 1 84 ? 4.182 -11.908 5.803 1.00 73.81 84 MET A C 1
ATOM 634 O O . MET A 1 84 ? 3.880 -12.666 6.719 1.00 73.81 84 MET A O 1
ATOM 638 N N . ALA A 1 85 ? 4.397 -10.603 5.990 1.00 66.94 85 ALA A N 1
ATOM 639 C CA . ALA A 1 85 ? 4.222 -9.939 7.281 1.00 66.94 85 ALA A CA 1
ATOM 640 C C . ALA A 1 85 ? 2.775 -10.032 7.806 1.00 66.94 85 ALA A C 1
ATOM 642 O O . ALA A 1 85 ? 2.554 -9.880 9.001 1.00 66.94 85 ALA A O 1
ATOM 643 N N . LEU A 1 86 ? 1.803 -10.347 6.939 1.00 67.38 86 LEU A N 1
ATOM 644 C CA . LEU A 1 86 ? 0.414 -10.622 7.322 1.00 67.38 86 LEU A CA 1
ATOM 645 C C . LEU A 1 86 ? 0.225 -12.004 7.980 1.00 67.38 86 LEU A C 1
ATOM 647 O O . LEU A 1 86 ? -0.862 -12.303 8.466 1.00 67.38 86 LEU A O 1
ATOM 651 N N . SER A 1 87 ? 1.237 -12.881 7.961 1.00 77.31 87 SER A N 1
ATOM 652 C CA . SER A 1 87 ? 1.154 -14.228 8.538 1.00 77.31 87 SER A CA 1
ATOM 653 C C . SER A 1 87 ? 1.837 -14.273 9.913 1.00 77.31 87 SER A C 1
ATOM 655 O O . SER A 1 87 ? 3.069 -14.236 9.969 1.00 77.31 87 SER A O 1
ATOM 657 N N . PRO A 1 88 ? 1.090 -14.424 11.026 1.00 68.44 88 PRO A N 1
ATOM 658 C CA . PRO A 1 88 ? 1.659 -14.416 12.379 1.00 68.44 88 PRO A CA 1
ATOM 659 C C . PRO A 1 88 ? 2.652 -15.564 12.618 1.00 68.44 88 PRO A C 1
ATOM 661 O O . PRO A 1 88 ? 3.582 -15.436 13.408 1.00 68.44 88 PRO A O 1
ATOM 664 N N . GLU A 1 89 ? 2.513 -16.669 11.882 1.00 72.25 89 GLU A N 1
ATOM 665 C CA . GLU A 1 89 ? 3.435 -17.809 11.949 1.00 72.25 89 GLU A CA 1
ATOM 666 C C . GLU A 1 89 ? 4.857 -17.473 11.465 1.00 72.25 89 GLU A C 1
ATOM 668 O O . GLU A 1 89 ? 5.813 -18.139 11.853 1.00 72.25 89 GLU A O 1
ATOM 673 N N . LEU A 1 90 ? 5.021 -16.437 10.635 1.00 70.06 90 LEU A N 1
ATOM 674 C CA . LEU A 1 90 ? 6.315 -16.075 10.052 1.00 70.06 90 LEU A CA 1
ATOM 675 C C . LEU A 1 90 ? 7.106 -15.073 10.906 1.00 70.06 90 LEU A C 1
ATOM 677 O O . LEU A 1 90 ? 8.259 -14.780 10.595 1.00 70.06 90 LEU A O 1
ATOM 681 N N . VAL A 1 91 ? 6.538 -14.595 12.018 1.00 69.12 91 VAL A N 1
ATOM 682 C CA . VAL A 1 91 ? 7.204 -13.660 12.948 1.00 69.12 91 VAL A CA 1
ATOM 683 C C . VAL A 1 91 ? 8.489 -14.254 13.545 1.00 69.12 91 VAL A C 1
ATOM 685 O O . VAL A 1 91 ? 9.380 -13.510 13.948 1.00 69.12 91 VAL A O 1
ATOM 688 N N . GLN A 1 92 ? 8.631 -15.583 13.546 1.00 77.94 92 GLN A N 1
ATOM 689 C CA . GLN A 1 92 ? 9.825 -16.265 14.054 1.00 77.94 92 GLN A CA 1
ATOM 690 C C . GLN A 1 92 ? 11.054 -16.148 13.134 1.00 77.94 92 GLN A C 1
ATOM 692 O O . GLN A 1 92 ? 12.163 -16.445 13.574 1.00 77.94 92 GLN A O 1
ATOM 697 N N . LEU A 1 93 ? 10.905 -15.705 11.876 1.00 82.38 93 LEU A N 1
ATOM 698 C CA . LEU A 1 93 ? 12.063 -15.489 11.006 1.00 82.38 93 LEU A CA 1
ATOM 699 C C . LEU A 1 93 ? 12.782 -14.172 11.365 1.00 82.38 93 LEU A C 1
ATOM 701 O O . LEU A 1 93 ? 12.155 -13.107 11.345 1.00 82.38 93 LEU A O 1
ATOM 705 N N . PRO A 1 94 ? 14.107 -14.194 11.615 1.00 78.62 94 PRO A N 1
ATOM 706 C CA . PRO A 1 94 ? 14.857 -13.015 12.063 1.00 78.62 94 PRO A CA 1
ATOM 707 C C . PRO A 1 94 ? 14.817 -11.856 11.054 1.00 78.62 94 PRO A C 1
ATOM 709 O O . PRO A 1 94 ? 14.722 -10.691 11.450 1.00 78.62 94 PRO A O 1
ATOM 712 N N . ASP A 1 95 ? 14.799 -12.168 9.755 1.00 76.25 95 ASP A N 1
ATOM 713 C CA . ASP A 1 95 ? 14.671 -11.175 8.681 1.00 76.25 95 ASP A CA 1
ATOM 714 C C . ASP A 1 95 ? 13.333 -10.419 8.746 1.00 76.25 95 ASP A C 1
ATOM 716 O O . ASP A 1 95 ? 13.283 -9.205 8.526 1.00 76.25 95 ASP A O 1
ATOM 720 N N . LEU A 1 96 ? 12.245 -11.114 9.095 1.00 81.75 96 LEU A N 1
ATOM 721 C CA . LEU A 1 96 ? 10.920 -10.507 9.229 1.00 81.75 96 LEU A CA 1
ATOM 722 C C . LEU A 1 96 ? 10.810 -9.681 10.510 1.00 81.75 96 LEU A C 1
ATOM 724 O O . LEU A 1 96 ? 10.222 -8.603 10.479 1.00 81.75 96 LEU A O 1
ATOM 728 N N . ALA A 1 97 ? 11.450 -10.101 11.603 1.00 85.00 97 ALA A N 1
ATOM 729 C CA . ALA A 1 97 ? 11.512 -9.302 12.827 1.00 85.00 97 ALA A CA 1
ATOM 730 C C . ALA A 1 97 ? 12.199 -7.939 12.598 1.00 85.00 97 ALA A C 1
ATOM 732 O O . ALA A 1 97 ? 11.780 -6.919 13.155 1.00 85.00 97 ALA A O 1
ATOM 733 N N . GLY A 1 98 ? 13.238 -7.890 11.755 1.00 88.00 98 GLY A N 1
ATOM 734 C CA . GLY A 1 98 ? 13.867 -6.638 11.319 1.00 88.00 98 GLY A CA 1
ATOM 735 C C . GLY A 1 98 ? 12.900 -5.721 10.563 1.00 88.00 98 GLY A C 1
ATOM 736 O O . GLY A 1 98 ? 12.778 -4.539 10.895 1.00 88.00 98 GLY A O 1
ATOM 737 N N . GLU A 1 99 ? 12.171 -6.271 9.591 1.00 86.06 99 G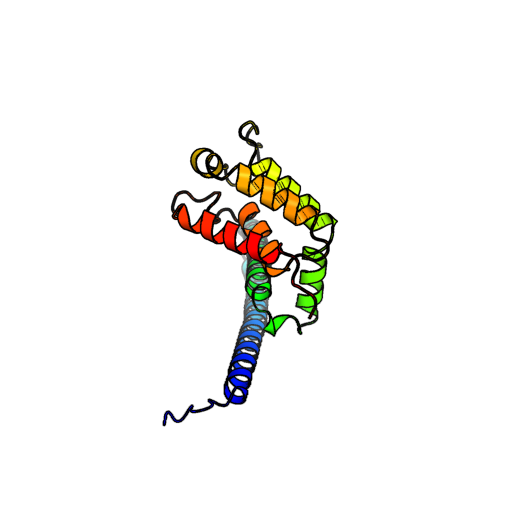LU A N 1
ATOM 738 C CA . GLU A 1 99 ? 11.183 -5.523 8.806 1.00 86.06 99 GLU A CA 1
ATOM 739 C C . GLU A 1 99 ? 10.014 -5.027 9.668 1.00 86.06 99 GLU A C 1
ATOM 741 O O . GLU A 1 99 ? 9.661 -3.850 9.591 1.00 86.06 99 GLU A O 1
ATOM 746 N N . CYS A 1 100 ? 9.461 -5.874 10.542 1.00 89.06 100 CYS A N 1
ATOM 747 C CA . CYS A 1 100 ? 8.383 -5.508 11.463 1.00 89.06 100 CYS A CA 1
ATOM 748 C C . CYS A 1 100 ? 8.797 -4.351 12.379 1.00 89.06 100 CYS A C 1
ATOM 750 O O . CYS A 1 100 ? 8.063 -3.370 12.496 1.00 89.06 100 CYS A O 1
ATOM 752 N N . ARG A 1 101 ? 10.009 -4.397 12.953 1.00 91.25 101 ARG A N 1
ATOM 753 C CA . ARG A 1 101 ? 10.553 -3.282 13.751 1.00 91.25 101 ARG A CA 1
ATOM 754 C C . ARG A 1 101 ? 10.685 -2.001 12.930 1.00 91.25 101 ARG A C 1
ATOM 756 O O . ARG A 1 101 ? 10.348 -0.920 13.413 1.00 91.25 101 ARG A O 1
ATOM 763 N N . ARG A 1 102 ? 11.129 -2.099 11.673 1.00 91.12 102 ARG A N 1
ATOM 764 C CA . ARG A 1 102 ? 11.229 -0.938 10.775 1.00 91.12 102 ARG A CA 1
ATOM 765 C C . ARG A 1 102 ? 9.857 -0.349 10.442 1.00 91.12 102 ARG A C 1
ATOM 767 O O . ARG A 1 102 ? 9.716 0.877 10.430 1.00 91.12 102 ARG A O 1
ATOM 774 N N . LEU A 1 103 ? 8.857 -1.194 10.192 1.00 90.88 103 LEU A N 1
ATOM 775 C CA . LEU A 1 103 ? 7.476 -0.778 9.931 1.00 90.88 103 LEU A CA 1
ATOM 776 C C . LEU A 1 103 ? 6.857 -0.093 11.155 1.00 90.88 103 LEU A C 1
ATOM 778 O O . LEU A 1 103 ? 6.270 0.977 11.021 1.00 90.88 103 LEU A O 1
ATOM 782 N N . GLN A 1 104 ? 7.064 -0.646 12.349 1.00 93.69 104 GLN A N 1
ATOM 783 C CA . GLN A 1 104 ? 6.541 -0.090 13.602 1.00 93.69 104 GLN A CA 1
ATOM 784 C C . GLN A 1 104 ? 7.298 1.153 14.097 1.00 93.69 104 GLN A C 1
ATOM 786 O O . GLN A 1 104 ? 6.813 1.849 14.995 1.00 93.69 104 GLN A O 1
ATOM 791 N N . SER A 1 105 ? 8.467 1.458 13.521 1.00 95.69 105 SER A N 1
ATOM 792 C CA . SER A 1 105 ? 9.273 2.610 13.927 1.00 95.69 105 SER A CA 1
ATOM 793 C C . SER A 1 105 ? 8.489 3.924 13.821 1.00 95.69 105 SER A C 1
ATOM 795 O O . SER A 1 105 ? 7.763 4.168 12.854 1.00 95.69 105 SER A O 1
ATOM 797 N N . ALA A 1 106 ? 8.680 4.817 14.796 1.00 96.56 106 ALA A N 1
ATOM 798 C CA . ALA A 1 106 ? 7.964 6.094 14.859 1.00 96.56 106 ALA A CA 1
ATOM 799 C C . ALA A 1 106 ? 8.131 6.938 13.582 1.00 96.56 106 ALA A C 1
ATOM 801 O O . ALA A 1 106 ? 7.198 7.620 13.160 1.00 96.56 106 ALA A O 1
ATOM 802 N N . ARG A 1 107 ? 9.303 6.863 12.932 1.00 96.62 107 ARG A N 1
ATOM 803 C CA . ARG A 1 107 ? 9.568 7.544 11.657 1.00 96.62 107 ARG A CA 1
ATOM 804 C C . ARG A 1 107 ? 8.660 7.025 10.543 1.00 96.62 107 ARG A C 1
ATOM 806 O O . ARG A 1 107 ? 8.045 7.836 9.853 1.00 96.62 107 ARG A O 1
ATOM 813 N N . THR A 1 108 ? 8.558 5.704 10.381 1.00 95.56 108 THR A N 1
ATOM 814 C CA . THR A 1 108 ? 7.674 5.093 9.377 1.00 95.56 108 THR A CA 1
ATOM 815 C C . THR A 1 108 ? 6.216 5.436 9.664 1.00 95.56 108 THR A C 1
ATOM 817 O O . THR A 1 108 ? 5.520 5.886 8.756 1.00 95.56 108 THR A O 1
ATOM 820 N N . ARG A 1 109 ? 5.770 5.326 10.924 1.00 96.62 109 ARG A N 1
ATOM 821 C CA . ARG A 1 109 ? 4.390 5.666 11.310 1.00 96.62 109 ARG A CA 1
ATOM 822 C C . ARG A 1 109 ? 4.020 7.107 10.975 1.00 96.62 109 ARG A C 1
ATOM 824 O O . ARG A 1 109 ? 3.012 7.326 10.315 1.00 96.62 109 ARG A O 1
ATOM 831 N N . ARG A 1 110 ? 4.857 8.082 11.352 1.00 97.50 110 ARG A N 1
ATOM 832 C CA . ARG A 1 110 ? 4.637 9.506 11.024 1.00 97.50 110 ARG A CA 1
ATOM 833 C C . ARG A 1 110 ? 4.624 9.751 9.516 1.00 97.50 110 ARG A C 1
ATOM 835 O O . ARG A 1 110 ? 3.790 10.502 9.025 1.00 97.50 110 ARG A O 1
ATOM 842 N N . GLY A 1 111 ? 5.522 9.100 8.772 1.00 96.69 111 GLY A N 1
ATOM 843 C CA . GLY A 1 111 ? 5.557 9.200 7.310 1.00 96.69 111 GLY A CA 1
ATOM 844 C C . GLY A 1 111 ? 4.273 8.688 6.652 1.00 96.69 111 GLY A C 1
ATOM 845 O O . GLY A 1 111 ? 3.737 9.341 5.756 1.00 96.69 111 GLY A O 1
ATOM 846 N N . LEU A 1 112 ? 3.750 7.557 7.129 1.00 96.94 112 LEU A N 1
ATOM 847 C CA . LEU A 1 112 ? 2.491 6.980 6.654 1.00 96.94 112 LEU A CA 1
ATOM 848 C C . LEU A 1 112 ? 1.278 7.818 7.071 1.00 96.94 112 LEU A C 1
ATOM 850 O O . LEU A 1 112 ? 0.427 8.092 6.233 1.00 96.94 112 LEU A O 1
ATOM 854 N N . ALA A 1 113 ? 1.225 8.301 8.314 1.00 97.81 113 ALA A N 1
ATOM 855 C CA . ALA A 1 113 ? 0.165 9.195 8.776 1.00 97.81 113 ALA A CA 1
ATOM 856 C C . ALA A 1 113 ? 0.135 10.508 7.975 1.00 97.81 113 ALA A C 1
ATOM 858 O O . ALA A 1 113 ? -0.927 10.949 7.541 1.00 97.81 113 ALA A O 1
ATOM 859 N N . ALA A 1 114 ? 1.299 11.094 7.679 1.00 97.00 114 ALA A N 1
ATOM 860 C CA . ALA A 1 114 ? 1.400 12.240 6.777 1.00 97.00 114 ALA A CA 1
ATOM 861 C C . ALA A 1 114 ? 0.966 11.897 5.339 1.00 97.00 114 ALA A C 1
ATOM 863 O O . ALA A 1 114 ? 0.389 12.736 4.654 1.00 97.00 114 ALA A O 1
ATOM 864 N N . GLY A 1 115 ? 1.225 10.676 4.860 1.00 95.38 115 GLY A N 1
ATOM 865 C CA . GLY A 1 115 ? 0.707 10.179 3.581 1.00 95.38 115 GLY A CA 1
ATOM 866 C C . GLY A 1 115 ? -0.822 10.075 3.551 1.00 95.38 115 GLY A C 1
ATOM 867 O O . GLY A 1 115 ? -1.441 10.564 2.610 1.00 95.38 115 GLY A O 1
ATOM 868 N N . LEU A 1 116 ? -1.432 9.523 4.604 1.00 97.12 116 LEU A N 1
ATOM 869 C CA . LEU A 1 116 ? -2.889 9.436 4.758 1.00 97.12 116 LEU A CA 1
ATOM 870 C C . LEU A 1 116 ? -3.537 10.823 4.797 1.00 97.12 116 LEU A C 1
ATOM 872 O O . LEU A 1 116 ? -4.468 11.081 4.040 1.00 97.12 116 LEU A O 1
ATOM 876 N N . ARG A 1 117 ? -3.003 11.743 5.613 1.00 96.94 117 ARG A N 1
ATOM 877 C CA . ARG A 1 117 ? -3.494 13.131 5.687 1.00 96.94 117 ARG A CA 1
ATOM 878 C C . ARG A 1 117 ? -3.384 13.852 4.354 1.00 96.94 117 ARG A C 1
ATOM 880 O O . ARG A 1 117 ? -4.312 14.549 3.972 1.00 96.94 117 ARG A O 1
ATOM 887 N N . ARG A 1 118 ? -2.273 13.650 3.639 1.00 94.75 118 ARG A N 1
ATOM 888 C CA . ARG A 1 118 ? -2.103 14.205 2.295 1.00 94.75 118 ARG A CA 1
ATOM 889 C C . ARG A 1 118 ? -3.101 13.628 1.304 1.00 94.75 118 ARG A C 1
ATOM 891 O O . ARG A 1 118 ? -3.626 14.382 0.503 1.00 94.75 118 ARG A O 1
ATOM 898 N N . THR A 1 119 ? -3.373 12.330 1.374 1.00 94.06 119 THR A N 1
ATOM 899 C CA . THR A 1 119 ? -4.352 11.689 0.487 1.00 94.06 119 THR A CA 1
ATOM 900 C C . THR A 1 119 ? -5.757 12.223 0.756 1.00 94.06 119 THR A C 1
ATOM 902 O O . THR A 1 119 ? -6.500 12.476 -0.179 1.00 94.06 119 THR A O 1
ATOM 905 N N . ALA A 1 120 ? -6.095 12.462 2.025 1.00 96.00 120 ALA A N 1
ATOM 906 C CA . ALA A 1 120 ? -7.373 13.019 2.465 1.00 96.00 120 ALA A CA 1
ATOM 907 C C . ALA A 1 120 ? -7.554 14.527 2.173 1.00 96.00 120 ALA A C 1
ATOM 909 O O . ALA A 1 120 ? -8.608 15.090 2.481 1.00 96.00 120 ALA A O 1
ATOM 910 N N . ASP A 1 121 ? -6.539 15.211 1.648 1.00 94.44 121 ASP A N 1
ATOM 911 C CA . ASP A 1 121 ? -6.594 16.643 1.367 1.00 94.44 121 ASP A CA 1
ATOM 912 C C . ASP A 1 121 ? -7.055 16.895 -0.082 1.00 94.44 121 ASP A C 1
ATOM 914 O O . ASP A 1 121 ? -6.327 16.556 -1.017 1.00 94.44 121 ASP A O 1
ATOM 918 N N . PRO A 1 122 ? -8.245 17.490 -0.298 1.00 82.06 122 PRO A N 1
ATOM 919 C CA . PRO A 1 122 ? -8.805 17.683 -1.635 1.00 82.06 122 PRO A CA 1
ATOM 920 C C . PRO A 1 122 ? -8.077 18.743 -2.475 1.00 82.06 122 PRO A C 1
ATOM 922 O O . PRO A 1 122 ? -8.290 18.802 -3.682 1.00 82.06 122 PRO A O 1
ATOM 925 N N . ILE A 1 123 ? -7.248 19.597 -1.861 1.00 79.69 123 ILE A N 1
ATOM 926 C CA . ILE A 1 123 ? -6.678 20.791 -2.518 1.00 79.69 123 ILE A CA 1
ATOM 927 C C . ILE A 1 123 ? -5.259 20.534 -3.045 1.00 79.69 123 ILE A C 1
ATOM 929 O O . ILE A 1 123 ? -4.614 21.432 -3.581 1.00 79.69 123 ILE A O 1
ATOM 933 N N . GLN A 1 124 ? -4.733 19.314 -2.924 1.00 78.00 124 GLN A N 1
ATOM 934 C CA . GLN A 1 124 ? -3.332 19.093 -3.248 1.00 78.00 124 GLN A CA 1
ATOM 935 C C . GLN A 1 124 ? -3.061 19.274 -4.750 1.00 78.00 124 GLN A C 1
ATOM 937 O O . GLN A 1 124 ? -3.586 18.509 -5.563 1.00 78.00 124 GLN A O 1
ATOM 942 N N . PRO A 1 125 ? -2.228 20.258 -5.146 1.00 76.75 125 PRO A N 1
ATOM 943 C CA . PRO A 1 125 ? -1.829 20.386 -6.535 1.00 76.75 125 PRO A CA 1
ATOM 944 C C . PRO A 1 125 ? -1.063 19.118 -6.906 1.00 76.75 125 PRO A C 1
ATOM 946 O O . PRO A 1 125 ? -0.099 18.757 -6.222 1.00 76.75 125 PRO A O 1
ATOM 949 N N . GLY A 1 126 ? -1.514 18.431 -7.960 1.00 72.38 126 GLY A N 1
ATOM 950 C CA . GLY A 1 126 ? -0.868 17.208 -8.429 1.00 72.38 126 GLY A CA 1
ATOM 951 C C . GLY A 1 126 ? 0.625 17.460 -8.606 1.00 72.38 126 GLY A C 1
ATOM 952 O O . GLY A 1 126 ? 1.024 18.402 -9.299 1.00 72.38 126 GLY A O 1
ATOM 953 N N . ARG A 1 127 ? 1.480 16.679 -7.936 1.00 76.38 127 ARG A N 1
ATOM 954 C CA . ARG A 1 127 ? 2.919 16.877 -8.106 1.00 76.38 127 ARG A CA 1
ATOM 955 C C . ARG A 1 127 ? 3.295 16.417 -9.502 1.00 76.38 127 ARG A C 1
ATOM 957 O O . ARG A 1 127 ? 2.817 15.396 -9.985 1.00 76.38 127 ARG A O 1
ATOM 964 N N . ARG A 1 128 ? 4.258 17.115 -10.106 1.00 74.81 128 ARG A N 1
ATOM 965 C CA . ARG A 1 128 ? 4.816 16.796 -11.432 1.00 74.81 128 ARG A CA 1
ATOM 966 C C . ARG A 1 128 ? 5.276 15.332 -11.587 1.00 74.81 128 ARG A C 1
ATOM 968 O O . ARG A 1 128 ? 5.417 14.869 -12.710 1.00 74.81 128 ARG A O 1
ATOM 975 N N . PHE A 1 129 ? 5.518 14.626 -10.479 1.00 72.44 129 PHE A N 1
ATOM 976 C CA . PHE A 1 129 ? 6.022 13.251 -10.448 1.00 72.44 129 PHE A CA 1
ATOM 977 C C . PHE A 1 129 ? 5.154 12.284 -9.629 1.00 72.44 129 PHE A C 1
ATOM 979 O O . PHE A 1 129 ? 5.641 11.220 -9.244 1.00 72.44 129 PHE A O 1
ATOM 986 N N . ASP A 1 130 ? 3.894 12.620 -9.340 1.00 75.38 130 ASP A N 1
ATOM 987 C CA . ASP A 1 130 ? 2.990 11.631 -8.749 1.00 75.38 130 ASP A CA 1
ATOM 988 C C . ASP A 1 130 ? 2.623 10.604 -9.825 1.00 75.38 130 ASP A C 1
ATOM 990 O O . ASP A 1 130 ? 1.898 10.890 -10.774 1.00 75.38 130 ASP A O 1
ATOM 994 N N . ALA A 1 131 ? 3.173 9.396 -9.690 1.00 70.81 131 ALA A N 1
ATOM 995 C CA . ALA A 1 131 ? 3.019 8.324 -10.673 1.00 70.81 131 ALA A CA 1
ATOM 996 C C . ALA A 1 131 ? 1.561 7.861 -10.844 1.00 70.81 131 ALA A C 1
ATOM 998 O O . ALA A 1 131 ? 1.234 7.219 -11.842 1.00 70.81 131 ALA A O 1
ATOM 999 N N . CYS A 1 132 ? 0.694 8.151 -9.869 1.00 77.56 132 CYS A N 1
ATOM 1000 C CA . CYS A 1 132 ? -0.714 7.779 -9.887 1.00 77.56 132 CYS A CA 1
ATOM 1001 C C . CYS A 1 132 ? -1.556 8.925 -9.299 1.00 77.56 132 CYS A C 1
ATOM 1003 O O . CYS A 1 132 ? -1.424 9.199 -8.102 1.00 77.56 132 CYS A O 1
ATOM 1005 N N . PRO A 1 133 ? -2.404 9.604 -10.094 1.00 83.69 133 PRO A N 1
ATOM 1006 C CA . PRO A 1 133 ? -3.289 10.636 -9.568 1.00 83.69 133 PRO A CA 1
ATOM 1007 C C . PRO A 1 133 ? -4.300 10.021 -8.591 1.00 83.69 133 PRO A C 1
ATOM 1009 O O . PRO A 1 133 ? -4.829 8.933 -8.824 1.00 83.69 133 PRO A O 1
ATOM 1012 N N . ILE A 1 134 ? -4.561 10.716 -7.484 1.00 86.62 134 ILE A N 1
ATOM 1013 C CA . ILE A 1 134 ? -5.588 10.318 -6.516 1.00 86.62 134 ILE A CA 1
ATOM 1014 C C . ILE A 1 134 ? -6.968 10.524 -7.149 1.00 86.62 134 ILE A C 1
ATOM 1016 O O . ILE A 1 134 ? -7.254 11.586 -7.699 1.00 86.62 134 ILE A O 1
ATOM 1020 N N . LEU A 1 135 ? -7.841 9.522 -7.036 1.00 90.94 135 LEU A N 1
ATOM 1021 C CA . LEU A 1 135 ? -9.221 9.607 -7.510 1.00 90.94 135 LEU A CA 1
ATOM 1022 C C . LEU A 1 135 ? -10.074 10.358 -6.476 1.00 90.94 135 LEU A C 1
ATOM 1024 O O . LEU A 1 135 ? -10.536 9.764 -5.500 1.00 90.94 135 LEU A O 1
ATOM 1028 N N . ALA A 1 136 ? -10.266 11.665 -6.678 1.00 91.94 136 ALA A N 1
ATOM 1029 C CA . ALA A 1 136 ? -10.963 12.545 -5.733 1.00 91.94 136 ALA A CA 1
ATOM 1030 C C . ALA A 1 136 ? -12.357 12.022 -5.341 1.00 91.94 136 ALA A C 1
ATOM 1032 O O . ALA A 1 136 ? -12.676 11.979 -4.153 1.00 91.94 136 ALA A O 1
ATOM 1033 N N . ASP A 1 137 ? -13.128 11.522 -6.311 1.00 92.69 137 ASP A N 1
ATOM 1034 C CA . ASP A 1 137 ? -14.473 10.969 -6.092 1.00 92.69 137 ASP A CA 1
ATOM 1035 C C . ASP A 1 137 ? -14.479 9.770 -5.134 1.00 92.69 137 ASP A C 1
AT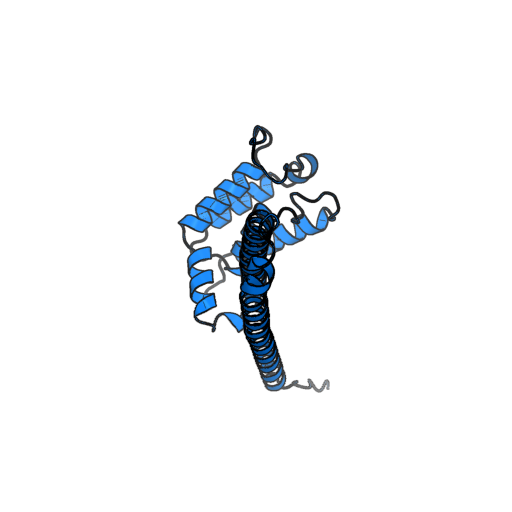OM 1037 O O . ASP A 1 137 ? -15.445 9.549 -4.407 1.00 92.69 137 ASP A O 1
ATOM 1041 N N . ARG A 1 138 ? -13.380 9.004 -5.093 1.00 92.81 138 ARG A N 1
ATOM 1042 C CA . ARG A 1 138 ? -13.226 7.866 -4.177 1.00 92.81 138 ARG A CA 1
ATOM 1043 C C . ARG A 1 138 ? -12.767 8.283 -2.797 1.00 92.81 138 ARG A C 1
ATOM 1045 O O . ARG A 1 138 ? -13.154 7.654 -1.820 1.00 92.81 138 ARG A O 1
ATOM 1052 N N . VAL A 1 139 ? -11.922 9.305 -2.707 1.00 94.75 139 VAL A N 1
ATOM 1053 C CA . VAL A 1 139 ? -11.360 9.740 -1.424 1.00 94.75 139 VAL A CA 1
ATOM 1054 C C . VAL A 1 139 ? -12.320 10.642 -0.656 1.00 94.75 139 VAL A C 1
ATOM 1056 O O . VAL A 1 139 ? -12.364 10.562 0.571 1.00 94.75 139 VAL A O 1
ATOM 1059 N N . ALA A 1 140 ? -13.120 11.453 -1.350 1.00 95.50 140 ALA A N 1
ATOM 1060 C CA . ALA A 1 140 ? -14.112 12.332 -0.739 1.00 95.50 140 ALA A CA 1
ATOM 1061 C C . ALA A 1 140 ? -14.998 11.631 0.320 1.00 95.50 140 ALA A C 1
ATOM 1063 O O . ALA A 1 140 ? -15.034 12.129 1.450 1.00 95.50 140 ALA A O 1
ATOM 1064 N N . PRO A 1 141 ? -15.640 10.473 0.046 1.00 96.19 141 PRO A N 1
ATOM 1065 C CA . PRO A 1 141 ? -16.502 9.806 1.027 1.00 96.19 141 PRO A CA 1
ATOM 1066 C C . PRO A 1 141 ? -15.748 9.209 2.227 1.00 96.19 141 PRO A C 1
ATOM 1068 O O . PRO A 1 141 ? -16.303 9.137 3.319 1.00 96.19 141 PRO A O 1
ATOM 1071 N N . ILE A 1 142 ? -14.480 8.818 2.068 1.00 96.69 142 ILE A N 1
ATOM 1072 C CA . ILE A 1 142 ? -13.674 8.173 3.128 1.00 96.69 142 ILE A CA 1
ATOM 1073 C C . ILE A 1 142 ? -12.686 9.125 3.807 1.00 96.69 142 ILE A C 1
ATOM 1075 O O . ILE A 1 142 ? -11.823 8.699 4.577 1.00 96.69 142 ILE A O 1
ATOM 1079 N N . ARG A 1 143 ? -12.768 10.424 3.516 1.00 96.81 143 ARG A N 1
ATOM 1080 C CA . ARG A 1 143 ? -11.804 11.423 3.988 1.00 96.81 143 ARG A CA 1
ATOM 1081 C C . ARG A 1 143 ? -11.619 11.378 5.503 1.00 96.81 143 ARG A C 1
ATOM 1083 O O . ARG A 1 143 ? -10.489 11.342 5.988 1.00 96.81 143 ARG A O 1
ATOM 1090 N N . HIS A 1 144 ? -12.726 11.357 6.241 1.00 97.06 144 HIS A N 1
ATOM 1091 C CA . HIS A 1 144 ? -12.709 11.276 7.700 1.00 97.06 144 HIS A CA 1
ATOM 1092 C C . HIS A 1 144 ? -12.047 9.982 8.182 1.00 97.06 144 HIS A C 1
ATOM 1094 O O . HIS A 1 144 ? -11.182 10.024 9.052 1.00 97.06 144 HIS A O 1
ATOM 1100 N N . GLU A 1 145 ? -12.347 8.855 7.536 1.00 97.19 145 GLU A N 1
ATOM 1101 C CA . GLU A 1 145 ? -11.767 7.562 7.889 1.00 97.19 145 GLU A CA 1
ATOM 1102 C C . GLU A 1 145 ? -10.242 7.522 7.737 1.00 97.19 145 GLU A C 1
ATOM 1104 O O . GLU A 1 145 ? -9.559 6.933 8.580 1.00 97.19 145 GLU A O 1
ATOM 1109 N N . LEU A 1 146 ? -9.703 8.160 6.692 1.00 97.50 146 LEU A N 1
ATOM 1110 C CA . LEU A 1 146 ? -8.259 8.280 6.469 1.00 97.50 146 LEU A CA 1
ATOM 1111 C C . LEU A 1 146 ? -7.585 9.148 7.538 1.00 97.50 146 LEU A C 1
ATOM 1113 O O . LEU A 1 146 ? -6.495 8.808 8.006 1.00 97.50 146 LEU A O 1
ATOM 1117 N N . LEU A 1 147 ? -8.221 10.255 7.935 1.00 98.00 147 LEU A N 1
ATOM 1118 C CA . LEU A 1 147 ? -7.714 11.141 8.987 1.00 98.00 147 LEU A CA 1
ATOM 1119 C C . LEU A 1 147 ? -7.730 10.454 10.356 1.00 98.00 147 LEU A C 1
ATOM 1121 O O . LEU A 1 147 ? -6.746 10.534 11.096 1.00 98.00 147 LEU A O 1
ATOM 1125 N N . ASP A 1 148 ? -8.797 9.722 10.664 1.00 97.19 148 ASP A N 1
ATOM 1126 C CA . ASP A 1 148 ? -8.902 8.933 11.891 1.00 97.19 148 ASP A CA 1
ATOM 1127 C C . ASP A 1 148 ? -7.841 7.837 11.936 1.00 97.19 148 ASP A C 1
ATOM 1129 O O . ASP A 1 148 ? -7.162 7.666 12.950 1.00 97.19 148 ASP A O 1
ATOM 1133 N N . LEU A 1 149 ? -7.631 7.140 10.816 1.00 97.50 149 LEU A N 1
ATOM 1134 C CA . LEU A 1 149 ? -6.595 6.119 10.709 1.00 97.50 149 LEU A CA 1
ATOM 1135 C C . LEU A 1 149 ? -5.187 6.713 10.866 1.00 97.50 149 LEU A C 1
ATOM 1137 O O . LEU A 1 149 ? -4.344 6.112 11.530 1.00 97.50 149 LEU A O 1
ATOM 1141 N N . ALA A 1 150 ? -4.933 7.906 10.317 1.00 97.94 150 ALA A N 1
ATOM 1142 C CA . ALA A 1 150 ? -3.667 8.616 10.499 1.00 97.94 150 ALA A CA 1
ATOM 1143 C C . ALA A 1 150 ? -3.412 8.960 11.974 1.00 97.94 150 ALA A C 1
ATOM 1145 O O . ALA A 1 150 ? -2.312 8.746 12.486 1.00 97.94 150 ALA A O 1
ATOM 1146 N N . ASN A 1 151 ? -4.439 9.457 12.666 1.00 97.69 151 ASN A N 1
ATOM 1147 C CA . ASN A 1 151 ? -4.361 9.795 14.084 1.00 97.69 151 ASN A CA 1
ATOM 1148 C C . ASN A 1 151 ? -4.171 8.546 14.956 1.00 97.69 151 ASN A C 1
ATOM 1150 O O . ASN A 1 151 ? -3.348 8.562 15.873 1.00 97.69 151 ASN A O 1
ATOM 1154 N N . ALA A 1 152 ? -4.885 7.458 14.657 1.00 96.94 152 ALA A N 1
ATOM 1155 C CA . ALA A 1 152 ? -4.718 6.177 15.338 1.00 96.94 152 ALA A CA 1
ATOM 1156 C C . ALA A 1 152 ? -3.288 5.642 15.166 1.00 96.94 152 ALA A C 1
ATOM 1158 O O . ALA A 1 152 ? -2.627 5.325 16.151 1.00 96.94 152 ALA A O 1
ATOM 1159 N N . LEU A 1 153 ? -2.765 5.643 13.936 1.00 97.19 153 LEU A N 1
ATOM 1160 C CA . LEU A 1 153 ? -1.414 5.168 13.630 1.00 97.19 153 LEU A CA 1
ATOM 1161 C C . LEU A 1 153 ? -0.311 5.945 14.373 1.00 97.19 153 LEU A C 1
ATOM 1163 O O . LEU A 1 153 ? 0.715 5.370 14.743 1.00 97.19 153 LEU A O 1
ATOM 1167 N N . GLU A 1 154 ? -0.486 7.249 14.595 1.00 96.94 154 GLU A N 1
ATOM 1168 C CA . GLU A 1 154 ? 0.478 8.043 15.366 1.00 96.94 154 GLU A CA 1
ATOM 1169 C C . GLU A 1 154 ? 0.409 7.774 16.869 1.00 96.94 154 GLU A C 1
ATOM 1171 O O . GLU A 1 154 ? 1.462 7.686 17.512 1.00 96.94 154 GLU A O 1
ATOM 1176 N N . ARG A 1 155 ? -0.806 7.620 17.411 1.00 96.38 155 ARG A N 1
ATOM 1177 C CA . ARG A 1 155 ? -1.051 7.394 18.843 1.00 96.38 155 ARG A CA 1
ATOM 1178 C C . ARG A 1 155 ? -0.675 5.982 19.289 1.00 96.38 155 ARG A C 1
ATOM 1180 O O . ARG A 1 155 ? -0.182 5.815 20.402 1.00 96.38 155 ARG A O 1
ATOM 1187 N N . THR A 1 156 ? -0.864 4.974 18.441 1.00 95.94 156 THR A N 1
ATOM 1188 C CA . THR A 1 156 ? -0.571 3.580 18.793 1.00 95.94 156 THR A CA 1
ATOM 1189 C C . THR A 1 156 ? 0.942 3.346 18.849 1.00 95.94 156 THR A C 1
ATOM 1191 O O . THR A 1 156 ? 1.656 3.502 17.857 1.00 95.94 156 THR A O 1
ATOM 1194 N N . GLN A 1 157 ? 1.461 2.967 20.024 1.00 93.25 157 GLN A N 1
ATOM 1195 C CA . GLN A 1 157 ? 2.902 2.785 20.240 1.00 93.25 157 GLN A CA 1
ATOM 1196 C C . GLN A 1 157 ? 3.459 1.531 19.550 1.00 93.25 157 GLN A C 1
ATOM 1198 O O . GLN A 1 157 ? 4.593 1.571 19.073 1.00 93.25 157 GLN A O 1
ATOM 1203 N N . ALA A 1 158 ? 2.665 0.466 19.456 1.00 93.12 158 ALA A N 1
ATOM 1204 C CA . ALA A 1 158 ? 3.027 -0.799 18.821 1.00 93.12 158 ALA A CA 1
ATOM 1205 C C . ALA A 1 158 ? 1.866 -1.298 17.939 1.00 93.12 158 ALA A C 1
ATOM 1207 O O . ALA A 1 158 ? 1.149 -2.212 18.337 1.00 93.12 158 ALA A O 1
ATOM 1208 N N . PRO A 1 159 ? 1.609 -0.656 16.781 1.00 94.94 159 PRO A N 1
ATOM 1209 C CA . PRO A 1 159 ? 0.552 -1.101 15.879 1.00 94.94 159 PRO A CA 1
ATOM 1210 C C . PRO A 1 159 ? 0.896 -2.466 15.281 1.00 94.94 159 PRO A C 1
ATOM 1212 O O . PRO A 1 159 ? 2.075 -2.791 15.099 1.00 94.94 159 PRO A O 1
ATOM 1215 N N . ASP A 1 160 ? -0.132 -3.230 14.916 1.00 92.50 160 ASP A N 1
ATOM 1216 C CA . ASP A 1 160 ? 0.044 -4.493 14.204 1.00 92.50 160 ASP A CA 1
ATOM 1217 C C . ASP A 1 160 ? 0.865 -4.257 12.915 1.00 92.50 160 ASP A C 1
ATOM 1219 O O . ASP A 1 160 ? 0.462 -3.447 12.064 1.00 92.50 160 ASP A O 1
ATOM 1223 N N . PRO A 1 161 ? 2.032 -4.916 12.742 1.00 91.56 161 PRO A N 1
ATOM 1224 C CA . PRO A 1 161 ? 2.861 -4.734 11.554 1.00 91.56 161 PRO A CA 1
ATOM 1225 C C . PRO A 1 161 ? 2.109 -5.073 10.263 1.00 91.56 161 PRO A C 1
ATOM 12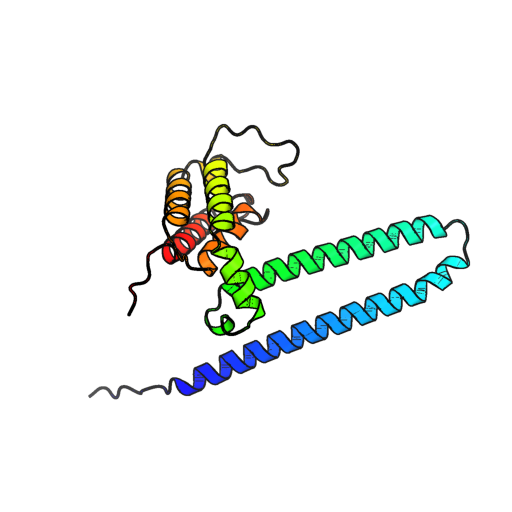27 O O . PRO A 1 161 ? 2.396 -4.460 9.231 1.00 91.56 161 PRO A O 1
ATOM 1230 N N . ALA A 1 162 ? 1.129 -5.982 10.317 1.00 88.94 162 ALA A N 1
ATOM 1231 C CA . ALA A 1 162 ? 0.284 -6.323 9.181 1.00 88.94 162 ALA A CA 1
ATOM 1232 C C . ALA A 1 162 ? -0.572 -5.126 8.733 1.00 88.94 162 ALA A C 1
ATOM 1234 O O . ALA A 1 162 ? -0.576 -4.769 7.552 1.00 88.94 162 ALA A O 1
ATOM 1235 N N . SER A 1 163 ? -1.218 -4.435 9.676 1.00 93.94 163 SER A N 1
ATOM 1236 C CA . SER A 1 163 ? -1.971 -3.208 9.390 1.00 93.94 163 SER A CA 1
ATOM 1237 C C . SER A 1 163 ? -1.087 -2.078 8.871 1.00 93.94 163 SER A C 1
ATOM 1239 O O . SER A 1 163 ? -1.470 -1.381 7.931 1.00 93.94 163 SER A O 1
ATOM 1241 N N . VAL A 1 164 ? 0.116 -1.899 9.427 1.00 95.31 164 VAL A N 1
ATOM 1242 C CA . VAL A 1 164 ? 1.064 -0.881 8.934 1.00 95.31 164 VAL A CA 1
ATOM 1243 C C . VAL A 1 164 ? 1.518 -1.189 7.503 1.00 95.31 164 VAL A C 1
ATOM 1245 O O . VAL A 1 164 ? 1.598 -0.280 6.672 1.00 95.31 164 VAL A O 1
ATOM 1248 N N . ALA A 1 165 ? 1.799 -2.460 7.198 1.00 91.94 165 ALA A N 1
ATOM 1249 C CA . ALA A 1 165 ? 2.153 -2.898 5.851 1.00 91.94 165 ALA A CA 1
ATOM 1250 C C . ALA A 1 165 ? 1.009 -2.642 4.860 1.00 91.94 165 ALA A C 1
ATOM 1252 O O . ALA A 1 165 ? 1.259 -2.113 3.778 1.00 91.94 165 ALA A O 1
ATOM 1253 N N . LEU A 1 166 ? -0.233 -2.928 5.258 1.00 92.94 166 LEU A N 1
ATOM 1254 C CA . LEU A 1 166 ? -1.420 -2.689 4.439 1.00 92.94 166 LEU A CA 1
ATOM 1255 C C . LEU A 1 166 ? -1.636 -1.194 4.155 1.00 92.94 166 LEU A C 1
ATOM 1257 O O . LEU A 1 166 ? -1.900 -0.821 3.016 1.00 92.94 166 LEU A O 1
ATOM 1261 N N . ILE A 1 167 ? -1.447 -0.314 5.146 1.00 96.25 167 ILE A N 1
ATOM 1262 C CA . ILE A 1 167 ? -1.510 1.148 4.938 1.00 96.25 167 ILE A CA 1
ATOM 1263 C C . ILE A 1 167 ? -0.426 1.609 3.965 1.00 96.25 167 ILE A C 1
ATOM 1265 O O . ILE A 1 167 ? -0.681 2.413 3.068 1.00 96.25 167 ILE A O 1
ATOM 1269 N N . ARG A 1 168 ? 0.799 1.101 4.127 1.00 94.88 168 ARG A N 1
ATOM 1270 C CA . ARG A 1 168 ? 1.894 1.409 3.207 1.00 94.88 168 ARG A CA 1
ATOM 1271 C C . ARG A 1 168 ? 1.562 0.954 1.790 1.00 94.88 168 ARG A C 1
ATOM 1273 O O . ARG A 1 168 ? 1.809 1.710 0.855 1.00 94.88 168 ARG A O 1
ATOM 1280 N N . GLU A 1 169 ? 1.017 -0.246 1.621 1.00 91.88 169 GLU A N 1
ATOM 1281 C CA . GLU A 1 169 ? 0.598 -0.767 0.319 1.00 91.88 169 GLU A CA 1
ATOM 1282 C C . GLU A 1 169 ? -0.501 0.095 -0.310 1.00 91.88 169 GLU A C 1
ATOM 1284 O O . GLU A 1 169 ? -0.364 0.476 -1.472 1.00 91.88 169 GLU A O 1
ATOM 1289 N N . LEU A 1 170 ? -1.516 0.488 0.468 1.00 94.25 170 LEU A N 1
ATOM 1290 C CA . LEU A 1 170 ? -2.570 1.399 0.017 1.00 94.25 170 LEU A CA 1
ATOM 1291 C C . LEU A 1 170 ? -1.993 2.708 -0.539 1.00 94.25 170 LEU A C 1
ATOM 1293 O O . LEU A 1 170 ? -2.407 3.132 -1.613 1.00 94.25 170 LEU A O 1
ATOM 1297 N N . LEU A 1 171 ? -1.016 3.308 0.150 1.00 94.38 171 LEU A N 1
ATOM 1298 C CA . LEU A 1 171 ? -0.426 4.606 -0.209 1.00 94.38 171 LEU A CA 1
ATOM 1299 C C . LEU A 1 171 ? 0.665 4.557 -1.285 1.00 94.38 171 LEU A C 1
ATOM 1301 O O . LEU A 1 171 ? 1.019 5.592 -1.839 1.00 94.38 171 LEU A O 1
ATOM 1305 N N . THR A 1 172 ? 1.286 3.401 -1.521 1.00 91.12 172 THR A N 1
ATOM 1306 C CA . THR A 1 172 ? 2.469 3.315 -2.402 1.00 91.12 172 THR A CA 1
ATOM 1307 C C . THR A 1 172 ? 2.260 2.438 -3.623 1.00 91.12 172 THR A C 1
ATOM 1309 O O . THR A 1 172 ? 3.011 2.559 -4.591 1.00 91.12 172 THR A O 1
ATOM 1312 N N . SER A 1 173 ? 1.261 1.555 -3.612 1.00 89.12 173 SER A N 1
ATOM 1313 C CA . SER A 1 173 ? 0.960 0.729 -4.772 1.00 89.12 173 SER A CA 1
ATOM 1314 C C . SER A 1 173 ? -0.026 1.445 -5.682 1.00 89.12 173 SER A C 1
ATOM 1316 O O . SER A 1 173 ? -1.179 1.620 -5.310 1.00 89.12 173 SER A O 1
ATOM 1318 N N . GLY A 1 174 ? 0.377 1.755 -6.916 1.00 88.50 174 GLY A N 1
ATOM 1319 C CA . GLY A 1 174 ? -0.533 2.279 -7.947 1.00 88.50 174 GLY A CA 1
ATOM 1320 C C . GLY A 1 174 ? -1.680 1.331 -8.323 1.00 88.50 174 GLY A C 1
ATOM 1321 O O . GLY A 1 174 ? -2.625 1.725 -8.993 1.00 88.50 174 GLY A O 1
ATOM 1322 N N . THR A 1 175 ? -1.621 0.075 -7.874 1.00 89.19 175 THR A N 1
ATOM 1323 C CA . THR A 1 175 ? -2.706 -0.901 -8.030 1.00 89.19 175 THR A CA 1
ATOM 1324 C C . THR A 1 175 ? -3.681 -0.904 -6.855 1.00 89.19 175 THR A C 1
ATOM 1326 O O . THR A 1 175 ? -4.572 -1.748 -6.837 1.00 89.19 175 THR A O 1
ATOM 1329 N N . SER A 1 176 ? -3.494 -0.050 -5.844 1.00 91.81 176 SER A N 1
ATOM 1330 C CA . SER A 1 176 ? -4.380 -0.024 -4.683 1.00 91.81 176 SER A CA 1
ATOM 1331 C C . SER A 1 176 ? -5.765 0.531 -5.051 1.00 91.81 176 SER A C 1
ATOM 1333 O O . SER A 1 176 ? -5.883 1.311 -6.004 1.00 91.81 176 SER A O 1
ATOM 1335 N N . PRO A 1 177 ? -6.819 0.195 -4.283 1.00 94.12 177 PRO A N 1
ATOM 1336 C CA . PRO A 1 177 ? -8.162 0.740 -4.497 1.00 94.12 177 PRO A CA 1
ATOM 1337 C C . PRO A 1 177 ? -8.255 2.278 -4.444 1.00 94.12 177 PRO A C 1
ATOM 1339 O O . PRO A 1 177 ? -9.248 2.832 -4.917 1.00 94.12 177 PRO A O 1
ATOM 1342 N N . LEU A 1 178 ? -7.239 2.963 -3.890 1.00 93.44 178 LEU A N 1
ATOM 1343 C CA . LEU A 1 178 ? -7.144 4.431 -3.874 1.00 93.44 178 LEU A CA 1
ATOM 1344 C C . LEU A 1 178 ? -6.829 5.021 -5.254 1.00 93.44 178 LEU A C 1
ATOM 1346 O O . LEU A 1 178 ? -7.304 6.109 -5.575 1.00 93.44 178 LEU A O 1
ATOM 1350 N N . TYR A 1 179 ? -6.028 4.318 -6.055 1.00 92.44 179 TYR A N 1
ATOM 1351 C CA . TYR A 1 179 ? -5.524 4.819 -7.338 1.00 92.44 179 TYR A CA 1
ATOM 1352 C C . TYR A 1 179 ? -6.142 4.110 -8.547 1.00 92.44 179 TYR A C 1
ATOM 1354 O O . TYR A 1 179 ? -6.094 4.635 -9.656 1.00 92.44 179 TYR A O 1
ATOM 1362 N N . ASN A 1 180 ? -6.715 2.918 -8.358 1.00 92.88 180 ASN A N 1
ATOM 1363 C CA . ASN A 1 180 ? -7.216 2.092 -9.451 1.00 92.88 180 ASN A CA 1
ATOM 1364 C C . ASN A 1 180 ? -8.752 2.160 -9.564 1.00 92.88 180 ASN A C 1
ATOM 1366 O O . ASN A 1 180 ? -9.447 1.579 -8.723 1.00 92.88 180 ASN A O 1
ATOM 1370 N N . PRO A 1 181 ? -9.308 2.788 -10.619 1.00 94.12 181 PRO A N 1
ATOM 1371 C CA . PRO A 1 181 ? -10.755 2.905 -10.793 1.00 94.12 181 PRO A CA 1
ATOM 1372 C C . PRO A 1 181 ? -11.430 1.568 -11.136 1.00 94.12 181 PRO A C 1
ATOM 1374 O O . PRO A 1 181 ? -12.642 1.453 -10.983 1.00 94.12 181 PRO A O 1
ATOM 1377 N N . ASN A 1 182 ? -10.662 0.556 -11.558 1.00 94.44 182 ASN A N 1
ATOM 1378 C CA . ASN A 1 182 ? -11.188 -0.759 -11.934 1.00 94.44 182 ASN A CA 1
ATOM 1379 C C . ASN A 1 182 ? -11.487 -1.664 -10.729 1.00 94.44 182 ASN A C 1
ATOM 1381 O O . ASN A 1 182 ? -12.081 -2.725 -10.901 1.00 94.44 182 ASN A O 1
ATOM 1385 N N . LEU A 1 183 ? -11.050 -1.289 -9.522 1.00 93.31 183 LEU A N 1
ATOM 1386 C CA . LEU A 1 183 ? -11.350 -2.045 -8.305 1.00 93.31 183 LEU A CA 1
ATOM 1387 C C . LEU A 1 183 ? -12.661 -1.557 -7.677 1.00 93.31 183 LEU A C 1
ATOM 1389 O O . LEU A 1 183 ? -12.887 -0.347 -7.661 1.00 93.31 183 LEU A O 1
ATOM 1393 N N . PRO A 1 184 ? -13.508 -2.432 -7.116 1.00 94.75 184 PRO A N 1
ATOM 1394 C CA . PRO A 1 184 ? -14.693 -2.021 -6.362 1.00 94.75 184 PRO A CA 1
ATOM 1395 C C . PRO A 1 184 ? -14.365 -1.035 -5.229 1.00 94.75 184 PRO A C 1
ATOM 1397 O O . PRO A 1 184 ? -13.300 -1.108 -4.614 1.00 94.75 184 PRO A O 1
ATOM 1400 N N . ALA A 1 185 ? -15.281 -0.110 -4.927 1.00 92.44 185 ALA A N 1
ATOM 1401 C CA . ALA A 1 185 ? -15.128 0.795 -3.781 1.00 92.44 185 ALA A CA 1
ATOM 1402 C C . ALA A 1 185 ? -15.142 0.030 -2.440 1.00 92.44 185 ALA A C 1
ATOM 1404 O O . ALA A 1 185 ? -14.436 0.402 -1.503 1.00 92.44 185 ALA A O 1
ATOM 1405 N N . ASP A 1 186 ? -15.862 -1.091 -2.373 1.00 94.94 186 ASP A N 1
ATOM 1406 C CA . ASP A 1 186 ? -15.954 -1.946 -1.183 1.00 94.94 186 ASP A CA 1
ATOM 1407 C C . ASP A 1 186 ? -14.598 -2.532 -0.758 1.00 94.94 186 ASP A C 1
ATOM 1409 O O . ASP A 1 186 ? -14.341 -2.718 0.437 1.00 94.94 186 ASP A O 1
ATOM 1413 N N . ASP A 1 187 ? -13.682 -2.755 -1.707 1.00 93.56 187 ASP A N 1
ATOM 1414 C CA . ASP A 1 187 ? -12.326 -3.231 -1.416 1.00 93.56 187 ASP A CA 1
ATOM 1415 C C . ASP A 1 187 ? -11.525 -2.192 -0.623 1.00 93.56 187 ASP A C 1
ATOM 1417 O O . ASP A 1 187 ? -10.706 -2.544 0.236 1.00 93.56 187 ASP A O 1
ATOM 1421 N N . LEU A 1 188 ? -11.773 -0.902 -0.875 1.00 95.38 188 LEU A N 1
ATOM 1422 C CA . LEU A 1 188 ? -11.146 0.196 -0.147 1.00 95.38 188 LEU A CA 1
ATOM 1423 C C . LEU A 1 188 ? -11.637 0.230 1.301 1.00 95.38 188 LEU A C 1
ATOM 1425 O O . LEU A 1 188 ? -10.814 0.225 2.218 1.00 95.38 188 LEU A O 1
ATOM 1429 N N . HIS A 1 189 ? -12.954 0.178 1.513 1.00 95.62 189 HIS A N 1
ATOM 1430 C CA . HIS A 1 189 ? -13.538 0.123 2.857 1.00 95.62 189 HIS A CA 1
ATOM 1431 C C . HIS A 1 189 ? -13.073 -1.117 3.623 1.00 95.62 189 HIS A C 1
ATOM 1433 O O . HIS A 1 189 ? -12.656 -1.010 4.775 1.00 95.62 189 HIS A O 1
ATOM 1439 N N . THR A 1 190 ? -13.047 -2.282 2.972 1.00 94.56 190 THR A N 1
ATOM 1440 C CA . THR A 1 190 ? -12.560 -3.532 3.575 1.00 94.56 190 THR A CA 1
ATOM 1441 C C . THR A 1 190 ? -11.092 -3.419 3.991 1.00 94.56 190 THR A C 1
ATOM 1443 O O . THR A 1 190 ? -10.705 -3.857 5.078 1.00 94.56 190 THR A O 1
ATOM 1446 N N . SER A 1 191 ? -10.265 -2.793 3.151 1.00 94.88 191 SER A N 1
ATOM 1447 C CA . SER A 1 191 ? -8.847 -2.563 3.436 1.00 94.88 191 SER A CA 1
ATOM 1448 C C . SER A 1 191 ? -8.653 -1.594 4.608 1.00 94.88 191 SER A C 1
ATOM 1450 O O . SER A 1 191 ? -7.857 -1.873 5.505 1.00 94.88 191 SER A O 1
ATOM 1452 N N . LEU A 1 192 ? -9.412 -0.495 4.657 1.00 96.69 192 LEU A N 1
ATOM 1453 C CA . LEU A 1 192 ? -9.365 0.475 5.757 1.00 96.69 192 LEU A CA 1
ATOM 1454 C C . LEU A 1 192 ? -9.882 -0.112 7.074 1.00 96.69 192 LEU A C 1
ATOM 1456 O O . LEU A 1 192 ? -9.252 0.083 8.114 1.00 96.69 192 LEU A O 1
ATOM 1460 N N . ALA A 1 193 ? -10.969 -0.883 7.036 1.00 95.94 193 ALA A N 1
ATOM 1461 C CA . ALA A 1 193 ? -11.503 -1.581 8.201 1.00 95.94 193 ALA A CA 1
ATOM 1462 C C . ALA A 1 193 ? -10.479 -2.574 8.769 1.00 95.94 193 ALA A C 1
ATOM 1464 O O . ALA A 1 193 ? -10.228 -2.590 9.976 1.00 95.94 193 ALA A O 1
ATOM 1465 N N . ARG A 1 194 ? -9.813 -3.344 7.897 1.00 93.50 194 ARG A N 1
ATOM 1466 C CA . ARG A 1 194 ? -8.732 -4.256 8.296 1.00 93.50 194 ARG A CA 1
ATOM 1467 C C . ARG A 1 194 ? -7.540 -3.504 8.890 1.00 93.50 194 ARG A C 1
ATOM 1469 O O . ARG A 1 194 ? -7.040 -3.910 9.935 1.00 93.50 194 ARG A O 1
ATOM 1476 N N . ALA A 1 195 ? -7.114 -2.398 8.274 1.00 95.50 195 ALA A N 1
ATOM 1477 C CA . ALA A 1 195 ? -6.050 -1.556 8.823 1.00 95.50 195 ALA A CA 1
ATOM 1478 C C . ALA A 1 195 ? -6.405 -1.051 10.229 1.00 95.50 195 ALA A C 1
ATOM 1480 O O . ALA A 1 195 ? -5.590 -1.167 11.145 1.00 95.50 195 ALA A O 1
ATOM 1481 N N . ARG A 1 196 ? -7.629 -0.532 10.399 1.00 96.38 196 ARG A N 1
ATOM 1482 C CA . ARG A 1 196 ? -8.138 0.011 11.665 1.00 96.38 196 ARG A CA 1
ATOM 1483 C C . ARG A 1 196 ? -8.185 -1.054 12.759 1.00 96.38 196 ARG A C 1
ATOM 1485 O O . ARG A 1 196 ? -7.782 -0.760 13.880 1.00 96.38 196 ARG A O 1
ATOM 1492 N N . ALA A 1 197 ? -8.593 -2.283 12.437 1.00 93.94 197 ALA A N 1
ATOM 1493 C CA . ALA A 1 197 ? -8.643 -3.381 13.402 1.00 93.94 197 ALA A CA 1
ATOM 1494 C C . ALA A 1 197 ? -7.293 -3.590 14.114 1.00 93.94 197 ALA A C 1
ATOM 1496 O O . ALA A 1 197 ? -7.258 -3.626 15.342 1.00 93.94 197 ALA A O 1
ATOM 1497 N N . GLY A 1 198 ? -6.180 -3.604 13.371 1.00 92.12 198 GLY A N 1
ATOM 1498 C CA . GLY A 1 198 ? -4.832 -3.756 13.944 1.00 92.12 198 GLY A CA 1
ATOM 1499 C C . GLY A 1 198 ? -4.218 -2.493 14.575 1.00 92.12 198 GLY A C 1
ATOM 1500 O O . GLY A 1 198 ? -3.080 -2.536 15.042 1.00 92.12 198 GLY A O 1
ATOM 1501 N N . MET A 1 199 ? -4.937 -1.364 14.604 1.00 94.00 199 MET A N 1
ATOM 1502 C CA . MET A 1 199 ? -4.541 -0.176 15.385 1.00 94.00 199 MET A CA 1
ATOM 1503 C C . MET A 1 199 ? -5.116 -0.181 16.799 1.00 94.00 199 MET A C 1
ATOM 1505 O O . MET A 1 199 ? -4.657 0.594 17.643 1.00 94.00 199 MET A O 1
ATOM 1509 N N . THR A 1 200 ? -6.115 -1.030 17.047 1.00 89.94 200 THR A N 1
ATOM 1510 C CA . THR A 1 200 ? -6.733 -1.180 18.363 1.00 89.94 200 THR A CA 1
ATOM 1511 C C . THR A 1 200 ? -5.721 -1.840 19.298 1.00 89.94 200 THR A C 1
ATOM 1513 O O . THR A 1 200 ? -5.150 -2.865 18.921 1.00 89.94 200 THR A O 1
ATOM 1516 N N . PRO A 1 201 ? -5.464 -1.282 20.496 1.00 77.06 201 PRO A N 1
ATOM 1517 C CA . PRO A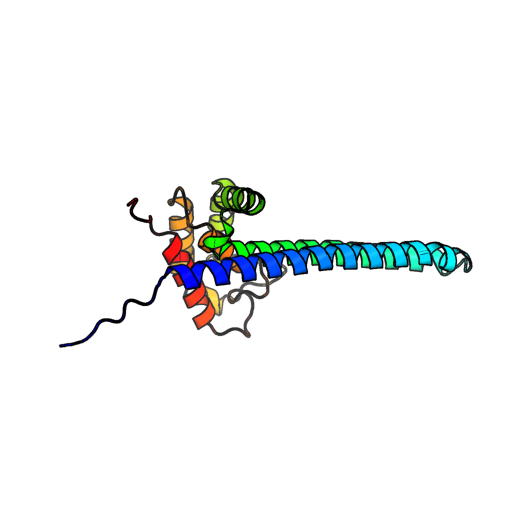 1 201 ? -4.570 -1.905 21.459 1.00 77.06 201 PRO A CA 1
ATOM 1518 C C . PRO A 1 201 ? -5.050 -3.325 21.742 1.00 77.06 201 PRO A C 1
ATOM 1520 O O . PRO A 1 201 ? -6.189 -3.525 22.167 1.00 77.06 201 PRO A O 1
ATOM 1523 N N . GLN A 1 202 ? -4.199 -4.314 21.481 1.00 73.50 202 GLN A N 1
ATOM 1524 C CA . GLN A 1 202 ? -4.504 -5.679 21.871 1.00 73.50 202 GLN A CA 1
ATOM 1525 C C . GLN A 1 202 ? -4.438 -5.729 23.407 1.00 73.50 202 GLN A C 1
ATOM 1527 O O . GLN A 1 202 ? -3.424 -5.296 23.964 1.00 73.50 202 GLN A O 1
ATOM 1532 N N . PRO A 1 203 ? -5.494 -6.178 24.108 1.00 72.81 203 PRO A N 1
ATOM 1533 C CA . PRO A 1 203 ? -5.432 -6.324 25.554 1.00 72.81 203 PRO A CA 1
ATOM 1534 C C . PRO A 1 203 ? -4.301 -7.304 25.870 1.00 72.81 203 PRO A C 1
ATOM 1536 O O . PRO A 1 203 ? -4.292 -8.427 25.368 1.00 72.81 203 PRO A O 1
ATOM 1539 N N . THR A 1 204 ? -3.312 -6.850 26.634 1.00 75.06 204 THR A N 1
ATOM 1540 C CA . THR A 1 204 ? -2.204 -7.687 27.094 1.00 75.06 204 THR A CA 1
ATOM 1541 C C . THR A 1 204 ? -2.780 -8.752 28.021 1.00 75.06 204 THR A C 1
ATOM 1543 O O . THR A 1 204 ? -3.159 -8.433 29.148 1.00 75.06 204 THR A O 1
ATOM 1546 N N . SER A 1 205 ? -2.929 -9.974 27.508 1.00 61.03 205 SER A N 1
ATOM 1547 C CA . SER A 1 205 ? -3.328 -11.168 28.261 1.00 61.03 205 SER A CA 1
ATOM 1548 C C . SER A 1 205 ? -2.184 -11.716 29.095 1.00 61.03 205 SER A C 1
ATOM 1550 O O . SER A 1 205 ? -1.067 -11.762 28.525 1.00 61.03 205 SER A O 1
#